Protein AF-A0A958G8I9-F1 (afdb_monomer)

Secondary structure (DSSP, 8-state):
-EEE----TTS-SSS--HHHHHHHHHHHHS---EEEE--S-TTSEEEEE--EETTEEEEE-TTTT-SS-SSEEEEE-TT-EEEEEEEESSPTT-B--EEEEEEEETTTTEEEEEE-PPP-SSB-SEEEEEEE--TTT-EEEEEEEEEEES---EEEEEEEEETT-EE--TT-B------GGGS-TTSEEE----TTSTTS--

pLDDT: mean 95.07, std 6.33, range [53.22, 98.88]

Structure (mmCIF, N/CA/C/O backbone):
data_AF-A0A958G8I9-F1
#
_ent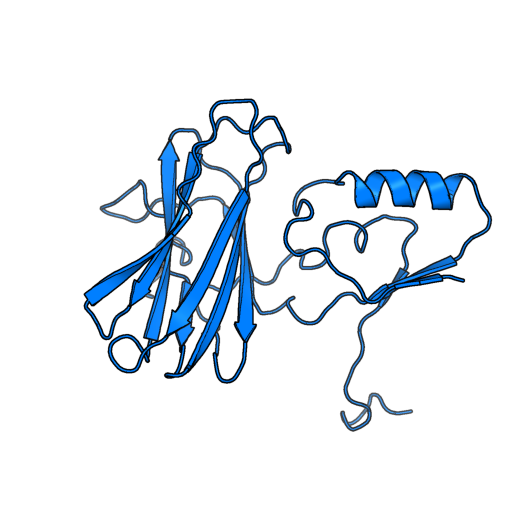ry.id   AF-A0A958G8I9-F1
#
loop_
_atom_site.group_PDB
_atom_site.id
_atom_site.type_symbol
_atom_site.label_atom_id
_atom_site.label_alt_id
_atom_site.label_comp_id
_atom_site.label_asym_id
_atom_site.label_entity_id
_atom_site.label_seq_id
_atom_site.pdbx_PDB_ins_code
_atom_site.Cartn_x
_atom_site.Cartn_y
_atom_site.Cartn_z
_atom_site.occupancy
_atom_site.B_iso_or_equiv
_atom_site.auth_seq_id
_atom_site.auth_comp_id
_atom_site.auth_asym_id
_atom_site.auth_atom_id
_atom_site.pdbx_PDB_model_num
ATOM 1 N N . VAL A 1 1 ? -13.979 -12.532 27.523 1.00 91.38 1 VAL A N 1
ATOM 2 C CA . VAL A 1 1 ? -12.708 -12.228 26.836 1.00 91.38 1 VAL A CA 1
ATOM 3 C C . VAL A 1 1 ? -12.788 -12.861 25.466 1.00 91.38 1 VAL A C 1
ATOM 5 O O . VAL A 1 1 ? -13.154 -14.030 25.398 1.00 91.38 1 VAL A O 1
ATOM 8 N N . ILE A 1 2 ? -12.537 -12.086 24.420 1.00 94.00 2 ILE A N 1
ATOM 9 C CA . ILE A 1 2 ? -12.436 -12.543 23.035 1.00 94.00 2 ILE A CA 1
ATOM 10 C C . ILE A 1 2 ? -10.999 -12.267 22.604 1.00 94.00 2 ILE A C 1
ATOM 12 O O . ILE A 1 2 ? -10.491 -11.177 22.861 1.00 94.00 2 ILE A O 1
ATOM 16 N N . CYS A 1 3 ? -10.361 -13.265 22.003 1.00 93.25 3 CYS A N 1
ATOM 17 C CA . CYS A 1 3 ? -9.039 -13.133 21.410 1.00 93.25 3 CYS A CA 1
ATOM 18 C C . CYS A 1 3 ? -9.191 -13.346 19.911 1.00 93.25 3 CYS A C 1
ATOM 20 O O . CYS A 1 3 ? -9.714 -14.386 19.508 1.00 93.25 3 CYS A O 1
ATOM 22 N N . ASP A 1 4 ? -8.754 -12.369 19.130 1.00 90.81 4 ASP A N 1
ATOM 23 C CA . ASP A 1 4 ? -8.841 -12.391 17.678 1.00 90.81 4 ASP A CA 1
ATOM 24 C C . ASP A 1 4 ? -7.451 -12.253 17.046 1.00 90.81 4 ASP A C 1
ATOM 26 O O . ASP A 1 4 ? -6.620 -11.428 17.443 1.00 90.81 4 ASP A O 1
ATOM 30 N N . ASP A 1 5 ? -7.197 -13.100 16.061 1.00 86.50 5 ASP A N 1
ATOM 31 C CA . ASP A 1 5 ? -5.973 -13.176 15.276 1.00 86.50 5 ASP A CA 1
ATOM 32 C C . ASP A 1 5 ? -6.219 -12.926 13.780 1.00 86.50 5 ASP A C 1
ATOM 34 O O . ASP A 1 5 ? -5.264 -12.876 13.007 1.00 86.50 5 ASP A O 1
ATOM 38 N N . ILE A 1 6 ? -7.467 -12.689 13.368 1.00 87.56 6 ILE A N 1
ATOM 39 C CA . ILE A 1 6 ? -7.831 -12.434 11.974 1.00 87.56 6 ILE A CA 1
ATOM 40 C C . ILE A 1 6 ? -7.635 -10.954 11.658 1.00 87.56 6 ILE A C 1
ATOM 42 O O . ILE A 1 6 ? -8.088 -10.090 12.390 1.00 87.56 6 ILE A O 1
ATOM 46 N N . SER A 1 7 ? -6.980 -10.637 10.547 1.00 88.25 7 SER A N 1
ATOM 47 C CA . SER A 1 7 ? -6.907 -9.266 10.035 1.00 88.25 7 SER A CA 1
ATOM 48 C C . SER A 1 7 ? -7.382 -9.235 8.592 1.00 88.25 7 SER A C 1
ATOM 50 O O . SER A 1 7 ? -7.006 -10.102 7.798 1.00 88.25 7 SER A O 1
ATOM 52 N N . TRP A 1 8 ? -8.163 -8.218 8.237 1.00 92.56 8 TRP A N 1
ATOM 53 C CA . TRP A 1 8 ? -8.526 -7.951 6.852 1.00 92.56 8 TRP A CA 1
ATOM 54 C C . TRP A 1 8 ? -7.653 -6.817 6.324 1.00 92.56 8 TRP A C 1
ATOM 56 O O . TRP A 1 8 ? -7.775 -5.670 6.734 1.00 92.56 8 TRP A O 1
ATOM 66 N N . ILE A 1 9 ? -6.767 -7.142 5.383 1.00 93.44 9 ILE A N 1
ATOM 67 C CA . ILE A 1 9 ? -5.789 -6.192 4.819 1.00 93.44 9 ILE A CA 1
ATOM 68 C C . ILE A 1 9 ? -6.426 -5.053 4.004 1.00 93.44 9 ILE A C 1
ATOM 70 O O . ILE A 1 9 ? -5.721 -4.160 3.554 1.00 93.44 9 ILE A O 1
ATOM 74 N N . THR A 1 10 ? -7.741 -5.109 3.786 1.00 95.69 10 THR A N 1
ATOM 75 C CA . THR A 1 10 ? -8.536 -4.099 3.076 1.00 95.69 10 THR A CA 1
ATOM 76 C C . THR A 1 10 ? -9.518 -3.377 3.999 1.00 95.69 10 THR A C 1
ATOM 78 O O . THR A 1 10 ? -10.438 -2.728 3.510 1.00 95.69 10 THR A O 1
ATOM 81 N N . GLU A 1 11 ? -9.399 -3.530 5.322 1.00 96.50 11 GLU A N 1
ATOM 82 C CA . GLU A 1 11 ? -10.064 -2.592 6.228 1.00 96.50 11 GLU A CA 1
ATOM 83 C C . GLU A 1 11 ? -9.501 -1.181 6.022 1.00 96.50 11 GLU A C 1
ATOM 85 O O . GLU A 1 11 ? -8.329 -1.055 5.656 1.00 96.50 11 GLU A O 1
ATOM 90 N N . PRO A 1 12 ? -10.309 -0.130 6.239 1.00 97.31 12 PRO A N 1
ATOM 91 C CA . PRO A 1 12 ? -9.841 1.234 6.061 1.00 97.31 12 PRO A CA 1
ATOM 92 C C . PRO A 1 12 ? -8.640 1.551 6.955 1.00 97.31 12 PRO A C 1
ATOM 94 O O . PRO A 1 12 ? -8.616 1.190 8.135 1.00 97.31 12 PRO A O 1
ATOM 97 N N . PHE A 1 13 ? -7.640 2.211 6.371 1.00 96.50 13 PHE A N 1
ATOM 98 C CA . PHE A 1 13 ? -6.431 2.640 7.078 1.00 96.50 13 PHE A CA 1
ATOM 99 C C . PHE A 1 13 ? -6.642 3.983 7.785 1.00 96.50 13 PHE A C 1
ATOM 101 O O . PHE A 1 13 ? -6.165 4.186 8.894 1.00 96.50 13 PHE A O 1
ATOM 108 N N . PHE A 1 14 ? -7.421 4.875 7.167 1.00 96.38 14 PHE A N 1
ATOM 109 C CA . PHE A 1 14 ? -7.589 6.266 7.603 1.00 96.38 14 PHE A CA 1
ATOM 110 C C . PHE A 1 14 ? -8.870 6.536 8.408 1.00 96.38 14 PHE A C 1
ATOM 112 O O . PHE A 1 14 ? -9.099 7.669 8.835 1.00 96.38 14 PHE A O 1
ATOM 119 N N . GLU A 1 15 ? -9.728 5.532 8.602 1.00 96.06 15 GLU A N 1
ATOM 120 C CA . GLU A 1 15 ? -10.987 5.669 9.340 1.00 96.06 15 GLU A CA 1
ATOM 121 C C . GLU A 1 15 ? -11.490 4.328 9.898 1.00 96.06 15 GLU A C 1
ATOM 123 O O . GLU A 1 15 ? -10.967 3.261 9.581 1.00 96.06 15 GLU A O 1
ATOM 128 N N . ASP A 1 16 ? -12.548 4.366 10.710 1.00 96.31 16 ASP A N 1
ATOM 129 C CA . ASP A 1 16 ? -13.216 3.152 11.173 1.00 96.31 16 ASP A CA 1
ATOM 130 C C . ASP A 1 16 ? -14.119 2.566 10.080 1.00 96.31 16 ASP A C 1
ATOM 132 O O . ASP A 1 16 ? -15.155 3.126 9.715 1.00 96.31 16 ASP A O 1
ATOM 136 N N . GLY A 1 17 ? -13.764 1.372 9.604 1.00 95.31 17 GLY A N 1
ATOM 137 C CA . GLY A 1 17 ? -14.605 0.596 8.694 1.00 95.31 17 GLY A CA 1
ATOM 138 C C . GLY A 1 17 ? -15.801 -0.082 9.368 1.00 95.31 17 GLY A C 1
ATOM 139 O O . GLY A 1 17 ? -15.982 -0.061 10.584 1.00 95.31 17 GLY A O 1
ATOM 140 N N . ALA A 1 18 ? -16.610 -0.783 8.569 1.00 94.44 18 ALA A N 1
ATOM 141 C CA . ALA A 1 18 ? -17.810 -1.471 9.057 1.00 94.44 18 ALA A CA 1
ATOM 142 C C . ALA A 1 18 ? -17.529 -2.494 10.178 1.00 94.44 18 ALA A C 1
ATOM 144 O O . ALA A 1 18 ? -18.354 -2.657 11.079 1.00 94.44 18 ALA A O 1
ATOM 145 N N . VAL A 1 19 ? -16.376 -3.174 10.136 1.00 94.62 19 VAL A N 1
ATOM 146 C CA . VAL A 1 19 ? -15.961 -4.129 11.178 1.00 94.62 19 VAL A CA 1
ATOM 147 C C . VAL A 1 19 ? -15.608 -3.393 12.470 1.00 94.62 19 VAL A C 1
ATOM 149 O O . VAL A 1 19 ? -16.136 -3.753 13.521 1.00 94.62 19 VAL A O 1
ATOM 152 N N . ALA A 1 20 ? -14.793 -2.336 12.386 1.00 95.94 20 ALA A N 1
ATOM 153 C CA . ALA A 1 20 ? -14.436 -1.486 13.520 1.00 95.94 20 ALA A CA 1
ATOM 154 C C . ALA A 1 20 ? -15.687 -0.881 14.180 1.00 95.94 20 ALA A C 1
ATOM 156 O O . ALA A 1 20 ? -15.932 -1.107 15.363 1.00 95.94 20 ALA A O 1
ATOM 157 N N . ALA A 1 21 ? -16.570 -0.258 13.393 1.00 95.31 21 ALA A N 1
ATOM 158 C CA . ALA A 1 21 ? -17.822 0.317 13.885 1.00 95.31 21 ALA A CA 1
ATOM 159 C C . ALA A 1 21 ? -18.745 -0.728 14.542 1.00 95.31 21 ALA A C 1
ATOM 161 O O . ALA A 1 21 ? -19.391 -0.462 15.564 1.00 95.31 21 ALA A O 1
ATOM 162 N N . HIS A 1 22 ? -18.817 -1.941 13.979 1.00 95.25 22 HIS A N 1
ATOM 163 C CA . HIS A 1 22 ? -19.571 -3.030 14.594 1.00 95.25 22 HIS A CA 1
ATOM 164 C C . HIS A 1 22 ? -18.947 -3.469 15.923 1.00 95.25 22 HIS A C 1
ATOM 166 O O . HIS A 1 22 ? -19.674 -3.658 16.902 1.00 95.25 22 HIS A O 1
ATOM 172 N N . LEU A 1 23 ? -17.618 -3.592 15.977 1.00 96.06 23 LEU A N 1
ATOM 173 C CA . LEU A 1 23 ? -16.891 -3.944 17.190 1.00 96.06 23 LEU A CA 1
ATOM 174 C C . LEU A 1 23 ? -17.126 -2.904 18.290 1.00 96.06 23 LEU A C 1
ATOM 176 O O . LEU A 1 23 ? -17.541 -3.292 19.381 1.00 96.06 23 LEU A O 1
ATOM 180 N N . THR A 1 24 ? -16.994 -1.607 17.998 1.00 96.06 24 THR A N 1
ATOM 181 C CA . THR A 1 24 ? -17.310 -0.515 18.937 1.00 96.06 24 THR A CA 1
ATOM 182 C C . THR A 1 24 ? -18.722 -0.661 19.505 1.00 96.06 24 THR A C 1
ATOM 184 O O . THR A 1 24 ? -18.925 -0.599 20.719 1.00 96.06 24 THR A O 1
ATOM 187 N N . SER A 1 25 ? -19.719 -0.945 18.657 1.00 95.38 25 SER A N 1
ATOM 188 C CA . SER A 1 25 ? -21.096 -1.161 19.119 1.00 95.38 25 SER A CA 1
ATOM 189 C C . SER A 1 25 ? -21.230 -2.378 20.042 1.00 95.38 25 SER A C 1
ATOM 191 O O . SER A 1 25 ? -21.958 -2.310 21.037 1.00 95.38 25 SER A O 1
ATOM 193 N N . VAL A 1 26 ? -20.558 -3.489 19.732 1.00 95.62 26 VAL A N 1
ATOM 194 C CA . VAL A 1 26 ? -20.597 -4.713 20.544 1.00 95.62 26 VAL A CA 1
ATOM 195 C C . VAL A 1 26 ? -19.898 -4.502 21.885 1.00 95.62 26 VAL A C 1
ATOM 197 O O . VAL A 1 26 ? -20.442 -4.912 22.912 1.00 95.62 26 VAL A O 1
ATOM 200 N N . LEU A 1 27 ? -18.736 -3.851 21.906 1.00 95.00 27 LEU A N 1
ATOM 201 C CA . LEU A 1 27 ? -17.993 -3.578 23.137 1.00 95.00 27 LEU A CA 1
ATOM 202 C C . LEU A 1 27 ? -18.724 -2.564 24.019 1.00 95.00 27 LEU A C 1
ATOM 204 O O . LEU A 1 27 ? -18.883 -2.811 25.208 1.00 95.00 27 LEU A O 1
ATOM 208 N N . GLY A 1 28 ? -19.281 -1.494 23.449 1.00 94.44 28 GLY A N 1
ATOM 209 C CA . GLY A 1 28 ? -20.041 -0.499 24.214 1.00 94.44 28 GLY A CA 1
ATOM 210 C C . GLY A 1 28 ? -21.348 -1.035 24.815 1.00 94.44 28 GLY A C 1
ATOM 211 O O . GLY A 1 28 ? -21.807 -0.552 25.851 1.00 94.44 28 GLY A O 1
ATOM 212 N N . ALA A 1 29 ? -21.956 -2.052 24.196 1.00 95.75 29 ALA A N 1
ATOM 213 C CA . ALA A 1 29 ? -23.203 -2.652 24.671 1.00 95.75 29 ALA A CA 1
ATOM 214 C C . ALA A 1 29 ? -23.007 -3.797 25.682 1.00 95.75 29 ALA A C 1
ATOM 216 O O . ALA A 1 29 ? -23.988 -4.271 26.261 1.00 95.75 29 ALA A O 1
ATOM 217 N N . ASN A 1 30 ? -21.776 -4.276 25.889 1.00 95.31 30 ASN A N 1
ATOM 218 C CA . ASN A 1 30 ? -21.512 -5.488 26.662 1.00 95.31 30 ASN A CA 1
ATOM 219 C C . ASN A 1 30 ? -20.293 -5.336 27.581 1.00 95.31 30 ASN A C 1
ATOM 221 O O . ASN A 1 30 ? -19.367 -4.590 27.312 1.00 95.31 30 ASN A O 1
ATOM 225 N N . ASN A 1 31 ? -20.235 -6.118 28.659 1.00 95.25 31 ASN A N 1
ATOM 226 C CA . ASN A 1 31 ? -19.044 -6.170 29.512 1.00 95.25 31 ASN A CA 1
ATOM 227 C C . ASN A 1 31 ? -18.023 -7.179 28.953 1.00 95.25 31 ASN A C 1
ATOM 229 O O . ASN A 1 31 ? -17.883 -8.291 29.474 1.00 95.25 31 ASN A O 1
ATOM 233 N N . LEU A 1 32 ? -17.377 -6.825 27.841 1.00 95.69 32 LEU A N 1
ATOM 234 C CA . LEU A 1 32 ? -16.418 -7.671 27.129 1.00 95.69 32 LEU A CA 1
ATOM 235 C C . LEU A 1 32 ? -15.008 -7.077 27.182 1.00 95.69 32 LEU A C 1
ATOM 237 O O . LEU A 1 32 ? -14.824 -5.870 27.189 1.00 95.69 32 LEU A O 1
ATOM 241 N N . VAL A 1 33 ? -14.012 -7.963 27.181 1.00 95.50 33 VAL A N 1
ATOM 242 C CA . VAL A 1 33 ? -12.611 -7.617 26.906 1.00 95.50 33 VAL A CA 1
ATOM 243 C C . VAL A 1 33 ? -12.279 -8.212 25.550 1.00 95.50 33 VAL A C 1
ATOM 245 O O . VAL A 1 33 ? -12.456 -9.426 25.380 1.00 95.50 33 VAL A O 1
ATOM 248 N N . TYR A 1 34 ? -11.825 -7.378 24.621 1.00 96.25 34 TYR A N 1
ATOM 249 C CA . TYR A 1 34 ? -11.394 -7.779 23.288 1.00 96.25 34 TYR A CA 1
ATOM 250 C C . TYR A 1 34 ? -9.896 -7.564 23.149 1.00 96.25 34 TYR A C 1
ATOM 252 O O . TYR A 1 34 ? -9.396 -6.472 23.411 1.00 96.25 34 T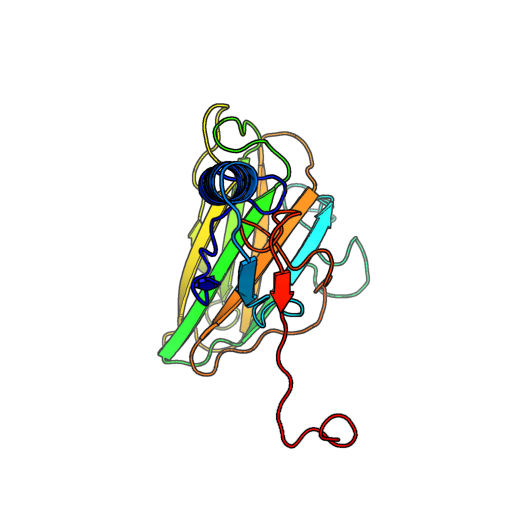YR A O 1
ATOM 260 N N . VAL A 1 35 ? -9.187 -8.618 22.769 1.00 96.06 35 VAL A N 1
ATOM 261 C CA . VAL A 1 35 ? -7.743 -8.596 22.557 1.00 96.06 35 VAL A CA 1
ATOM 262 C C . VAL A 1 35 ? -7.481 -8.963 21.109 1.00 96.06 35 VAL A C 1
ATOM 264 O O . VAL A 1 35 ? -7.963 -9.995 20.639 1.00 96.06 35 VAL A O 1
ATOM 267 N N . LYS A 1 36 ? -6.710 -8.128 20.417 1.00 94.44 36 LYS A N 1
ATOM 268 C CA . LYS A 1 36 ? -6.437 -8.262 18.991 1.00 94.44 36 LYS A CA 1
ATOM 269 C C . LYS A 1 36 ? -4.941 -8.272 18.731 1.00 94.44 36 LYS A C 1
ATOM 271 O O . LYS A 1 36 ? -4.218 -7.431 19.253 1.00 94.44 36 LYS A O 1
ATOM 276 N N . SER A 1 37 ? -4.464 -9.194 17.898 1.00 92.31 37 SER A N 1
ATOM 277 C CA . SER A 1 37 ? -3.078 -9.118 17.420 1.00 92.31 37 SER A CA 1
ATOM 278 C C . SER A 1 37 ? -2.860 -7.849 16.585 1.00 92.31 37 SER A C 1
ATOM 280 O O . SER A 1 37 ? -3.603 -7.621 15.627 1.00 92.31 37 SER A O 1
ATOM 282 N N . ALA A 1 38 ? -1.818 -7.080 16.921 1.00 90.62 38 ALA A N 1
ATOM 283 C CA . ALA A 1 38 ? -1.366 -5.893 16.187 1.00 90.62 38 ALA A CA 1
ATOM 284 C C . ALA A 1 38 ? -0.710 -6.232 14.831 1.00 90.62 38 ALA A C 1
ATOM 286 O O . ALA A 1 38 ? -0.504 -5.354 13.998 1.00 90.62 38 ALA A O 1
ATOM 287 N N . GLY A 1 39 ? -0.397 -7.510 14.590 1.00 90.12 39 GLY A N 1
ATOM 288 C CA . GLY A 1 39 ? 0.269 -7.970 13.374 1.00 90.12 39 GLY A CA 1
ATOM 289 C C . GLY A 1 39 ? 1.765 -7.636 13.314 1.00 90.12 39 GLY A C 1
ATOM 290 O O . GLY A 1 39 ? 2.337 -7.042 14.224 1.00 90.12 39 GLY A O 1
ATOM 291 N N . ASN A 1 40 ? 2.402 -8.047 12.213 1.00 89.00 40 ASN A N 1
ATOM 292 C CA . ASN A 1 40 ? 3.863 -7.994 12.040 1.00 89.00 40 ASN A CA 1
ATOM 293 C C . ASN A 1 40 ? 4.310 -7.061 10.901 1.00 89.00 40 ASN A C 1
ATOM 295 O O . ASN A 1 40 ? 5.480 -7.055 10.529 1.00 89.00 40 ASN A O 1
ATOM 299 N N . ASN A 1 41 ? 3.385 -6.299 10.313 1.00 90.88 41 ASN A N 1
ATOM 300 C CA . ASN A 1 41 ? 3.640 -5.547 9.081 1.00 90.88 41 ASN A CA 1
ATOM 301 C C . ASN A 1 41 ? 4.005 -4.081 9.319 1.00 90.88 41 ASN A C 1
ATOM 303 O O . ASN A 1 41 ? 4.160 -3.345 8.355 1.00 90.88 41 ASN A O 1
ATOM 307 N N . GLY A 1 42 ? 4.188 -3.651 10.570 1.00 89.94 42 GLY A 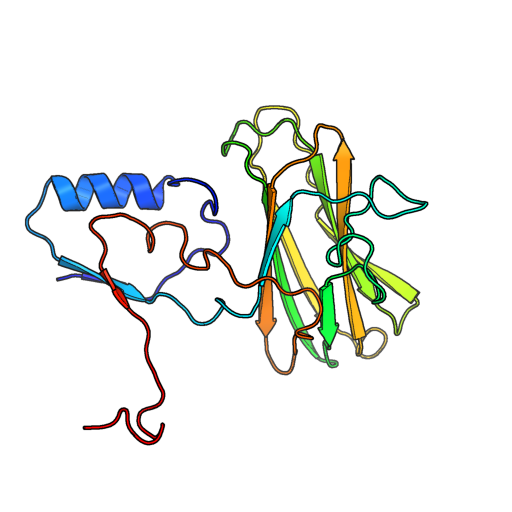N 1
ATOM 308 C CA . GLY A 1 42 ? 4.446 -2.240 10.868 1.00 89.94 42 GLY A CA 1
ATOM 309 C C . GLY A 1 42 ? 5.804 -1.698 10.431 1.00 89.94 42 GLY A C 1
ATOM 310 O O . GLY A 1 42 ? 6.068 -0.521 10.628 1.00 89.94 42 GLY A O 1
ATOM 311 N N . GLN A 1 43 ? 6.667 -2.542 9.864 1.00 92.38 43 GLN A N 1
ATOM 312 C CA . GLN A 1 43 ? 7.902 -2.133 9.185 1.00 92.38 43 GLN A CA 1
ATOM 313 C C . GLN A 1 43 ? 7.840 -2.368 7.670 1.00 92.38 43 GLN A C 1
ATOM 315 O O . GLN A 1 43 ? 8.824 -2.136 6.980 1.00 92.38 43 GLN A O 1
ATOM 320 N N . ASN A 1 44 ? 6.706 -2.845 7.154 1.00 94.62 44 ASN A N 1
ATOM 321 C CA . ASN A 1 44 ? 6.523 -3.288 5.774 1.00 94.62 44 ASN A CA 1
ATOM 322 C C . ASN A 1 44 ? 5.614 -2.325 5.001 1.00 94.62 44 ASN A C 1
ATOM 324 O O . ASN A 1 44 ? 4.818 -2.753 4.160 1.00 94.62 44 ASN A O 1
ATOM 328 N N . HIS A 1 45 ? 5.687 -1.032 5.315 1.00 95.44 45 HIS A N 1
ATOM 329 C CA . HIS A 1 45 ? 4.771 -0.056 4.749 1.00 95.44 45 HIS A CA 1
ATOM 330 C C . HIS A 1 45 ? 5.352 1.355 4.648 1.00 95.44 45 HIS A C 1
ATOM 332 O O . HIS A 1 45 ? 6.434 1.684 5.149 1.00 95.44 45 HIS A O 1
ATOM 338 N N . TYR A 1 46 ? 4.610 2.183 3.930 1.00 97.31 46 TYR A N 1
ATOM 339 C CA . TYR A 1 46 ? 4.855 3.602 3.756 1.00 97.31 46 TYR A CA 1
ATOM 340 C C . TYR A 1 46 ? 3.569 4.362 4.033 1.00 97.31 46 TYR A C 1
ATOM 342 O O . TYR A 1 46 ? 2.542 3.994 3.474 1.00 97.31 46 TYR A O 1
ATOM 350 N N . GLN A 1 47 ? 3.667 5.465 4.771 1.00 97.25 47 GLN A N 1
ATOM 351 C CA . GLN A 1 47 ? 2.632 6.491 4.836 1.00 97.25 47 GLN A CA 1
ATOM 352 C C . GLN A 1 47 ? 3.241 7.874 4.563 1.00 97.25 47 GLN A C 1
ATOM 354 O O . GLN A 1 47 ? 4.319 8.208 5.071 1.00 97.25 47 GLN A O 1
ATOM 359 N N . GLY A 1 48 ? 2.564 8.685 3.752 1.00 97.19 48 GLY A N 1
ATOM 360 C CA . GLY A 1 48 ? 2.995 10.046 3.440 1.00 97.19 48 GLY A CA 1
ATOM 361 C C . GLY A 1 48 ? 2.139 10.731 2.381 1.00 97.19 48 GLY A C 1
ATOM 362 O O . GLY A 1 48 ? 1.385 10.087 1.656 1.00 97.19 48 GLY A O 1
ATOM 363 N N . ASP A 1 49 ? 2.259 12.052 2.285 1.00 98.00 49 ASP A N 1
ATOM 364 C CA . ASP A 1 49 ? 1.532 12.840 1.289 1.00 98.00 49 ASP A CA 1
ATOM 365 C C . ASP A 1 49 ? 2.030 12.545 -0.125 1.00 98.00 49 ASP A C 1
ATOM 367 O O . ASP A 1 49 ? 3.233 12.401 -0.354 1.00 98.00 49 ASP A O 1
ATOM 371 N N . PHE A 1 50 ? 1.113 12.516 -1.096 1.00 98.69 50 PHE A N 1
ATOM 372 C CA . PHE A 1 50 ? 1.477 12.413 -2.504 1.00 98.69 50 PHE A CA 1
ATOM 373 C C . PHE A 1 50 ? 2.463 13.526 -2.879 1.00 98.69 50 PHE A C 1
ATOM 375 O O . PHE A 1 50 ? 2.155 14.722 -2.814 1.00 98.69 50 PHE A O 1
ATOM 382 N N . PHE A 1 51 ? 3.637 13.114 -3.344 1.00 98.56 51 PHE A N 1
ATOM 383 C CA . PHE A 1 51 ? 4.729 13.976 -3.746 1.00 98.56 51 PHE A CA 1
ATOM 384 C C . PHE A 1 51 ? 5.028 13.727 -5.229 1.00 98.56 51 PHE A C 1
ATOM 386 O O . PHE A 1 51 ? 5.478 12.641 -5.591 1.00 98.56 51 PHE A O 1
ATOM 393 N N . PRO A 1 52 ? 4.787 14.701 -6.123 1.00 98.25 52 PRO A N 1
ATOM 394 C CA . PRO A 1 52 ? 4.945 14.486 -7.555 1.00 98.25 52 PRO A CA 1
ATOM 395 C C . PRO A 1 52 ? 6.417 14.294 -7.937 1.00 98.25 52 PRO A C 1
ATOM 397 O O . PRO A 1 52 ? 7.262 15.149 -7.662 1.00 98.25 52 PRO A O 1
ATOM 400 N N . LEU A 1 53 ? 6.708 13.214 -8.661 1.00 98.00 53 LEU A N 1
ATOM 401 C CA . LEU A 1 53 ? 8.032 12.941 -9.204 1.00 98.00 53 LEU A CA 1
ATOM 402 C C . LEU A 1 53 ? 8.448 14.014 -10.220 1.00 98.00 53 LEU A C 1
ATOM 404 O O . LEU A 1 53 ? 7.708 14.380 -11.142 1.00 98.00 53 LEU A O 1
ATOM 408 N N . LEU A 1 54 ? 9.688 14.492 -10.099 1.00 95.56 54 LEU A N 1
ATOM 409 C CA . LEU A 1 54 ? 10.237 15.477 -11.025 1.00 95.56 54 LEU A CA 1
ATOM 410 C C . LEU A 1 54 ? 10.294 14.916 -12.455 1.00 95.56 54 LEU A C 1
ATOM 412 O O . LEU A 1 54 ? 10.917 13.892 -12.722 1.00 95.56 54 LEU A O 1
ATOM 416 N N . GLY A 1 55 ? 9.666 15.625 -13.395 1.00 95.19 55 GLY A N 1
ATOM 417 C CA . GLY A 1 55 ? 9.594 15.227 -14.805 1.00 95.19 55 GLY A CA 1
ATOM 418 C C . GLY A 1 55 ? 8.431 14.290 -15.144 1.00 95.19 55 GLY A C 1
ATOM 419 O O . GLY A 1 55 ? 8.096 14.178 -16.321 1.00 95.19 55 GLY A O 1
ATOM 420 N N . ASN A 1 56 ? 7.772 13.692 -14.145 1.00 96.75 56 ASN A N 1
ATOM 421 C CA . ASN A 1 56 ? 6.527 12.950 -14.327 1.00 96.75 56 ASN A CA 1
ATOM 422 C C . ASN A 1 56 ? 5.583 13.152 -13.122 1.00 96.75 56 ASN A C 1
ATOM 424 O O . ASN A 1 56 ? 5.517 12.299 -12.239 1.00 96.75 56 ASN A O 1
ATOM 428 N N . PRO A 1 57 ? 4.849 14.279 -13.069 1.00 97.19 57 PRO A N 1
ATOM 429 C CA . PRO A 1 57 ? 4.131 14.710 -11.869 1.00 97.19 57 PRO A CA 1
ATOM 430 C C . PRO A 1 57 ? 2.892 13.871 -11.528 1.00 97.19 57 PRO A C 1
ATOM 432 O O . PRO A 1 57 ? 2.247 14.144 -10.518 1.00 97.19 57 PRO A O 1
ATOM 435 N N . THR A 1 58 ? 2.525 12.892 -12.360 1.00 98.19 58 THR A N 1
ATOM 436 C CA . THR A 1 58 ? 1.473 11.926 -12.022 1.00 98.19 58 THR A CA 1
ATOM 437 C C . THR A 1 58 ? 2.009 10.784 -11.167 1.00 98.19 58 THR A C 1
ATOM 439 O O . THR A 1 58 ? 1.224 10.115 -10.520 1.00 98.19 58 THR A O 1
ATOM 442 N N . ILE A 1 59 ? 3.322 10.557 -11.117 1.00 98.62 59 ILE A N 1
ATOM 443 C CA . ILE A 1 59 ? 3.918 9.469 -10.338 1.00 98.62 59 ILE A CA 1
ATOM 444 C C . ILE A 1 59 ? 4.312 9.971 -8.953 1.00 98.62 59 ILE A C 1
ATOM 446 O O . ILE A 1 59 ? 4.885 11.055 -8.831 1.00 98.62 59 ILE A O 1
ATOM 450 N N . HIS A 1 60 ? 4.027 9.171 -7.928 1.00 98.75 60 HIS A N 1
ATOM 451 C CA . HIS A 1 60 ? 4.467 9.436 -6.56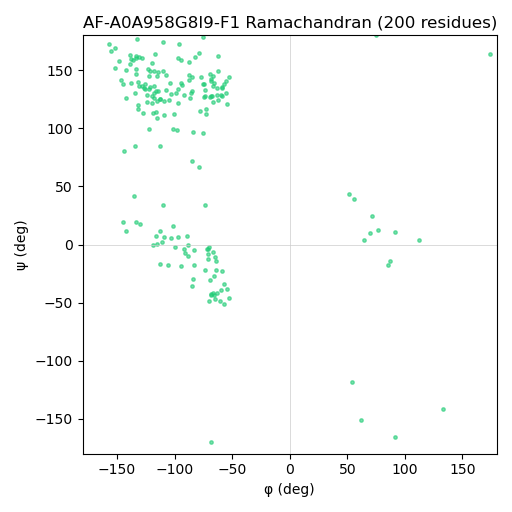2 1.00 98.75 60 HIS A CA 1
ATOM 452 C C . HIS A 1 60 ? 5.967 9.167 -6.400 1.00 98.75 60 HIS A C 1
ATOM 454 O O . HIS A 1 60 ? 6.474 8.123 -6.821 1.00 98.75 60 HIS A O 1
ATOM 460 N N . ASP A 1 61 ? 6.666 10.104 -5.768 1.00 98.50 61 ASP A N 1
ATOM 461 C CA . ASP A 1 61 ? 8.048 9.965 -5.326 1.00 98.50 61 ASP A CA 1
ATOM 462 C C . ASP A 1 61 ? 8.087 9.682 -3.823 1.00 98.50 61 ASP A C 1
ATOM 464 O O . ASP A 1 61 ? 8.023 10.583 -2.984 1.00 98.50 61 ASP A O 1
ATOM 468 N N . PHE A 1 62 ? 8.256 8.406 -3.485 1.00 98.00 62 PHE A N 1
ATOM 469 C CA . PHE A 1 62 ? 8.353 7.922 -2.110 1.00 98.00 62 PHE A CA 1
ATOM 470 C C . PHE A 1 62 ? 9.592 8.453 -1.365 1.00 98.00 62 PHE A C 1
ATOM 472 O O . PHE A 1 62 ? 9.666 8.347 -0.140 1.00 98.00 62 PHE A O 1
ATOM 479 N N . ASN A 1 63 ? 10.564 9.023 -2.082 1.00 96.19 63 ASN A N 1
ATOM 480 C CA . ASN A 1 63 ? 11.770 9.627 -1.524 1.00 96.19 63 ASN A CA 1
ATOM 481 C C . ASN A 1 63 ? 11.708 11.171 -1.500 1.00 96.19 63 ASN A C 1
ATOM 483 O O . ASN A 1 63 ? 12.700 11.812 -1.153 1.00 96.19 63 ASN A O 1
ATOM 487 N N . GLU A 1 64 ? 10.569 11.774 -1.866 1.00 95.31 64 GLU A N 1
ATOM 488 C CA . GLU A 1 64 ? 10.271 13.210 -1.720 1.00 95.31 64 GLU A CA 1
ATOM 489 C C . GLU A 1 64 ? 11.352 14.139 -2.308 1.00 95.31 64 GLU A C 1
ATOM 491 O O . GLU A 1 64 ? 11.773 15.127 -1.699 1.00 95.31 64 GLU A O 1
ATOM 496 N N . GLY A 1 65 ? 11.849 13.811 -3.506 1.00 93.88 65 GLY A N 1
ATOM 497 C CA . GLY A 1 65 ? 12.902 14.569 -4.182 1.00 93.88 65 GLY A CA 1
ATOM 498 C C . GLY A 1 65 ? 14.312 14.343 -3.627 1.00 93.88 65 GLY A C 1
ATOM 499 O O . GLY A 1 65 ? 15.232 15.097 -3.958 1.00 93.88 65 GLY A O 1
ATOM 500 N N . GLY A 1 66 ? 14.508 13.330 -2.781 1.00 93.19 66 GLY A N 1
ATOM 501 C CA . GLY A 1 66 ? 15.823 12.924 -2.301 1.00 93.19 66 GLY A CA 1
ATOM 502 C C . GLY A 1 66 ? 16.706 12.300 -3.395 1.00 93.19 66 GLY A C 1
ATOM 503 O O . GLY A 1 66 ? 16.405 12.306 -4.584 1.00 93.19 66 GLY A O 1
ATOM 504 N N . THR A 1 67 ? 17.835 11.715 -2.988 1.00 88.19 67 THR A N 1
ATOM 505 C CA . THR A 1 67 ? 18.874 11.235 -3.925 1.00 88.19 67 THR A CA 1
ATOM 506 C C . THR A 1 67 ? 18.735 9.778 -4.375 1.00 88.19 67 THR A C 1
ATOM 508 O O . THR A 1 67 ? 19.512 9.327 -5.216 1.00 88.19 67 THR A O 1
ATOM 511 N N . HIS A 1 68 ? 17.806 9.021 -3.794 1.00 87.44 68 HIS A N 1
ATOM 512 C CA . HIS A 1 68 ? 17.556 7.618 -4.111 1.00 87.44 68 HIS A CA 1
ATOM 513 C C . HIS A 1 68 ? 16.440 7.476 -5.152 1.00 87.44 68 HIS A C 1
ATOM 515 O O . HIS A 1 68 ? 15.620 8.384 -5.302 1.00 87.44 68 HIS A O 1
ATOM 521 N N . PRO A 1 69 ? 16.385 6.334 -5.858 1.00 93.94 69 PRO A N 1
ATOM 522 C CA . PRO A 1 69 ? 15.277 6.016 -6.747 1.00 93.94 69 PRO A CA 1
ATOM 523 C C . PRO A 1 69 ? 13.898 6.127 -6.048 1.00 93.94 69 PRO A C 1
ATOM 525 O O . PRO A 1 69 ? 13.784 5.743 -4.883 1.00 93.94 69 PRO A O 1
ATOM 528 N N . PRO A 1 70 ? 12.838 6.576 -6.748 1.00 96.94 70 PRO A N 1
ATOM 529 C CA . PRO A 1 70 ? 11.652 7.183 -6.123 1.00 96.94 70 PRO A CA 1
ATOM 530 C C . PRO A 1 70 ? 10.523 6.213 -5.734 1.00 96.94 70 PRO A C 1
ATOM 532 O O . PRO A 1 70 ? 9.435 6.656 -5.396 1.00 96.94 70 PRO A O 1
ATOM 535 N N . HIS A 1 71 ? 10.721 4.899 -5.830 1.00 98.12 71 HIS A N 1
ATOM 536 C CA . HIS A 1 71 ? 9.663 3.890 -5.670 1.00 98.12 71 HIS A CA 1
ATOM 537 C C . HIS A 1 71 ? 9.820 3.085 -4.376 1.00 98.12 71 HIS A C 1
ATOM 539 O O . HIS A 1 71 ? 10.826 3.219 -3.677 1.00 98.12 71 HIS A O 1
ATOM 545 N N . LEU A 1 72 ? 8.850 2.224 -4.073 1.00 98.31 72 LEU A N 1
ATOM 546 C CA . LEU A 1 72 ? 9.057 1.138 -3.114 1.00 98.31 72 LEU A CA 1
ATOM 547 C C . LEU A 1 72 ? 9.624 -0.068 -3.857 1.00 98.31 72 LEU A C 1
ATOM 549 O O . LEU A 1 72 ? 9.229 -0.340 -4.992 1.00 98.31 72 LEU A O 1
ATOM 553 N N . TYR A 1 73 ? 10.552 -0.788 -3.237 1.00 98.44 73 TYR A N 1
ATOM 554 C CA . TYR A 1 73 ? 11.263 -1.878 -3.900 1.00 98.44 73 TYR A CA 1
ATOM 555 C C . TYR A 1 73 ? 11.088 -3.184 -3.150 1.00 98.44 73 TYR A C 1
ATOM 557 O O . TYR A 1 73 ? 11.078 -3.232 -1.919 1.00 98.44 73 TYR A O 1
ATOM 565 N N . VAL A 1 74 ? 11.023 -4.266 -3.918 1.00 98.56 74 VAL A N 1
ATOM 566 C CA . VAL A 1 74 ? 10.879 -5.632 -3.411 1.00 98.56 74 VAL A CA 1
ATOM 567 C C . VAL A 1 74 ? 11.706 -6.591 -4.259 1.00 98.56 74 VAL A C 1
ATOM 569 O O . VAL A 1 74 ? 11.894 -6.373 -5.456 1.00 98.56 74 VAL A O 1
ATOM 572 N N . ASN A 1 75 ? 12.186 -7.665 -3.645 1.00 98.62 75 ASN A N 1
ATOM 573 C CA . ASN A 1 75 ? 12.739 -8.815 -4.344 1.00 98.62 75 ASN A CA 1
ATOM 574 C C . ASN A 1 75 ? 11.715 -9.950 -4.282 1.00 98.62 75 ASN A C 1
ATOM 576 O O . ASN A 1 75 ? 11.284 -10.334 -3.195 1.00 98.62 75 ASN A O 1
ATOM 580 N N . ILE A 1 76 ? 11.325 -10.482 -5.441 1.00 98.69 76 ILE A N 1
ATOM 581 C CA . ILE A 1 76 ? 10.382 -11.601 -5.548 1.00 98.69 76 ILE A CA 1
ATOM 582 C C . ILE A 1 76 ? 11.088 -12.732 -6.309 1.00 98.69 76 ILE A C 1
ATOM 584 O O . ILE A 1 76 ? 11.188 -12.689 -7.544 1.00 98.69 76 ILE A O 1
ATOM 588 N N . PRO A 1 77 ? 11.622 -13.742 -5.600 1.00 98.62 77 PRO A N 1
ATOM 589 C CA . PRO A 1 77 ? 12.224 -14.913 -6.229 1.00 98.62 77 PRO A CA 1
ATOM 590 C C . PRO A 1 77 ? 11.222 -15.718 -7.065 1.00 98.62 77 PRO A C 1
ATOM 592 O O . PRO A 1 77 ? 10.010 -15.614 -6.894 1.00 98.62 77 PRO A O 1
ATOM 595 N N . ASN A 1 78 ? 11.725 -16.568 -7.963 1.00 98.44 78 ASN A N 1
ATOM 596 C CA . ASN A 1 78 ? 10.877 -17.424 -8.796 1.00 98.44 78 ASN A CA 1
ATOM 597 C C . ASN A 1 78 ? 9.995 -18.340 -7.933 1.00 98.44 78 ASN A C 1
ATOM 599 O O . ASN A 1 78 ? 10.510 -19.069 -7.087 1.00 98.44 78 ASN A O 1
ATOM 603 N N . GLY A 1 79 ? 8.689 -18.335 -8.195 1.00 98.25 79 GLY A N 1
ATOM 604 C CA . GLY A 1 79 ? 7.689 -19.077 -7.432 1.00 98.25 79 GLY A CA 1
ATOM 605 C C . GLY A 1 79 ? 7.177 -18.347 -6.187 1.00 98.25 79 GLY A C 1
ATOM 606 O O . GLY A 1 79 ? 6.093 -18.693 -5.727 1.00 98.25 79 GLY A O 1
ATOM 607 N N . SER A 1 80 ? 7.894 -17.329 -5.698 1.00 98.62 80 SER A N 1
ATOM 608 C CA . SER A 1 80 ? 7.442 -16.479 -4.594 1.00 98.62 80 SER A CA 1
ATOM 609 C C . SER A 1 80 ? 6.429 -15.437 -5.066 1.00 98.62 80 SER A C 1
ATOM 611 O O . SER A 1 80 ? 6.268 -15.160 -6.260 1.00 98.62 80 SER A O 1
ATOM 613 N N . ASN A 1 81 ? 5.751 -14.842 -4.098 1.00 97.62 81 ASN A N 1
ATOM 614 C CA . ASN A 1 81 ? 4.585 -13.997 -4.282 1.00 97.62 81 ASN A CA 1
ATOM 615 C C . ASN A 1 81 ? 4.632 -12.772 -3.364 1.00 97.62 81 ASN A C 1
ATOM 617 O O . ASN A 1 81 ? 5.412 -12.675 -2.412 1.00 97.62 81 ASN A O 1
ATOM 621 N N . LEU A 1 82 ? 3.810 -11.799 -3.727 1.00 97.69 82 LEU A N 1
ATOM 622 C CA . LEU A 1 82 ? 3.622 -10.544 -3.027 1.00 97.69 82 LEU A CA 1
ATOM 623 C C . LEU A 1 82 ? 2.167 -10.109 -3.188 1.00 97.69 82 LEU A C 1
ATOM 625 O O . LEU A 1 82 ? 1.626 -10.196 -4.293 1.00 97.69 82 LEU A O 1
ATOM 629 N N . SER A 1 83 ? 1.594 -9.545 -2.131 1.00 98.38 83 SER A N 1
ATOM 630 C CA . SER A 1 83 ? 0.429 -8.663 -2.236 1.00 98.38 83 SER A CA 1
ATOM 631 C C . SER A 1 83 ? 0.803 -7.255 -1.786 1.00 98.38 83 SER A C 1
ATOM 633 O O . SER A 1 83 ? 1.604 -7.092 -0.869 1.00 98.38 83 SER A O 1
ATOM 635 N N . ALA A 1 84 ? 0.231 -6.237 -2.416 1.00 98.50 84 ALA A N 1
ATOM 636 C CA . ALA A 1 84 ? 0.361 -4.852 -1.982 1.00 98.50 84 ALA A CA 1
ATOM 637 C C . ALA A 1 84 ? -1.020 -4.200 -1.959 1.00 98.50 84 ALA A C 1
ATOM 639 O O . ALA A 1 84 ? -1.839 -4.456 -2.846 1.00 98.50 84 ALA A O 1
ATOM 640 N N . VAL A 1 85 ? -1.260 -3.391 -0.933 1.00 98.69 85 VAL A N 1
ATOM 641 C CA . VAL A 1 85 ? -2.509 -2.658 -0.732 1.00 98.69 85 VAL A CA 1
ATOM 642 C C . VAL A 1 85 ? -2.170 -1.183 -0.621 1.00 98.69 85 VAL A C 1
ATOM 644 O O . VAL A 1 85 ? -1.370 -0.808 0.233 1.00 98.69 85 VAL A O 1
ATOM 647 N N . LEU A 1 86 ? -2.763 -0.375 -1.491 1.00 98.81 86 LEU A N 1
ATOM 648 C CA . LEU A 1 86 ? -2.711 1.080 -1.453 1.00 98.81 86 LEU A CA 1
ATOM 649 C C . LEU A 1 86 ? -4.075 1.595 -0.997 1.00 98.81 86 LEU A C 1
ATOM 651 O O . LEU A 1 86 ? -5.095 1.182 -1.546 1.00 98.81 86 LEU A O 1
ATOM 655 N N . GLN A 1 87 ? -4.073 2.527 -0.049 1.00 98.75 87 GLN A N 1
ATOM 656 C CA . GLN A 1 87 ? -5.221 3.377 0.246 1.00 98.75 87 GLN A CA 1
ATOM 657 C C . GLN A 1 87 ? -4.806 4.847 0.307 1.00 98.75 87 GLN A C 1
ATOM 659 O O . GLN A 1 87 ? -3.624 5.170 0.464 1.00 98.75 87 GLN A O 1
ATOM 664 N N . TRP A 1 88 ? -5.783 5.740 0.192 1.00 98.69 88 TRP A N 1
ATOM 665 C CA . TRP A 1 88 ? -5.605 7.177 0.398 1.00 98.69 88 TRP A CA 1
ATOM 666 C C . TRP A 1 88 ? -6.709 7.749 1.283 1.00 98.69 88 TRP A C 1
ATOM 668 O O . TRP A 1 88 ? -7.763 7.139 1.433 1.00 98.69 88 TRP A O 1
ATOM 678 N N . ASP A 1 89 ? -6.468 8.923 1.867 1.00 98.12 89 ASP A N 1
ATOM 679 C CA . ASP A 1 89 ? -7.318 9.545 2.896 1.00 98.12 89 ASP A CA 1
ATOM 680 C C . ASP A 1 89 ? -8.647 10.139 2.369 1.00 98.12 89 ASP A C 1
ATOM 682 O O . ASP A 1 89 ? -9.113 11.184 2.831 1.00 98.12 89 ASP A O 1
ATOM 686 N N . ASP A 1 90 ? -9.262 9.530 1.357 1.00 98.56 90 ASP A N 1
ATOM 687 C CA . ASP A 1 90 ? -10.685 9.742 1.073 1.00 98.56 90 ASP A CA 1
ATOM 688 C C . ASP A 1 90 ? -11.545 8.849 1.977 1.00 98.56 90 ASP A C 1
ATOM 690 O O . ASP A 1 90 ? -11.075 7.864 2.540 1.00 98.56 90 ASP A O 1
ATOM 694 N N . ALA A 1 91 ? -12.825 9.193 2.122 1.00 98.00 91 ALA A N 1
ATOM 695 C CA . ALA A 1 91 ? -13.766 8.324 2.820 1.00 98.00 91 ALA A CA 1
ATOM 696 C C . ALA A 1 91 ? -14.135 7.117 1.940 1.00 98.00 91 ALA A C 1
ATOM 698 O O . ALA A 1 91 ? -14.400 7.265 0.739 1.00 98.00 91 ALA A O 1
ATOM 699 N N . PHE A 1 92 ? -14.210 5.932 2.542 1.00 97.69 92 PHE A N 1
ATOM 700 C CA . PHE A 1 92 ? -14.691 4.712 1.902 1.00 97.69 92 PHE A CA 1
ATOM 701 C C . PHE A 1 92 ? -16.111 4.901 1.358 1.00 97.69 92 PHE A C 1
ATOM 703 O O . PHE A 1 92 ? -16.982 5.516 1.980 1.00 97.69 92 PHE A O 1
ATOM 710 N N . GLY A 1 93 ? -16.344 4.382 0.153 1.00 97.75 93 GLY A N 1
ATOM 711 C CA . GLY A 1 93 ? -17.574 4.561 -0.612 1.00 97.75 93 GLY A CA 1
ATOM 712 C C . GLY A 1 93 ? -17.809 5.973 -1.161 1.00 97.75 93 GLY A C 1
ATOM 713 O O . GLY A 1 93 ? -18.917 6.248 -1.627 1.00 97.75 93 GLY A O 1
ATOM 714 N N . ALA A 1 94 ? -16.823 6.875 -1.100 1.00 97.94 94 ALA A N 1
ATOM 715 C CA . ALA A 1 94 ? -16.969 8.272 -1.517 1.00 97.94 94 ALA A CA 1
ATOM 716 C C . ALA A 1 94 ? -15.733 8.864 -2.223 1.00 97.94 94 ALA A C 1
ATOM 718 O O . ALA A 1 94 ? -15.686 10.078 -2.433 1.00 97.94 94 ALA A O 1
ATOM 719 N N . SER A 1 95 ? -14.751 8.046 -2.611 1.00 98.38 95 SER A N 1
ATOM 720 C CA . SER A 1 95 ? -13.545 8.526 -3.291 1.00 98.38 95 SER A CA 1
ATOM 721 C C . SER A 1 95 ? -13.859 9.053 -4.694 1.00 98.38 95 SER A C 1
ATOM 723 O O . SER A 1 95 ? -14.480 8.357 -5.503 1.00 98.38 95 SER A O 1
ATOM 725 N N . ASP A 1 96 ? -13.412 10.277 -4.990 1.00 98.19 96 ASP A N 1
ATOM 726 C CA . ASP A 1 96 ? -13.401 10.893 -6.326 1.00 98.19 96 ASP A CA 1
ATOM 727 C C . ASP A 1 96 ? -11.981 11.162 -6.860 1.00 98.19 96 ASP A C 1
ATOM 729 O O . ASP A 1 96 ? -11.822 11.677 -7.972 1.00 98.19 96 ASP A O 1
ATOM 733 N N . ASN A 1 97 ? -10.959 10.805 -6.077 1.00 98.69 97 ASN A N 1
ATOM 734 C CA . ASN A 1 97 ? -9.557 10.844 -6.470 1.00 98.69 97 ASN A CA 1
ATOM 735 C C . ASN A 1 97 ? -9.145 9.445 -6.925 1.00 98.69 97 ASN A C 1
ATOM 737 O O . ASN A 1 97 ? -9.468 8.466 -6.265 1.00 98.69 97 ASN A O 1
ATOM 741 N N . ASP A 1 98 ? -8.454 9.368 -8.057 1.00 98.75 98 ASP A N 1
ATOM 742 C CA . ASP A 1 98 ? -8.205 8.116 -8.774 1.00 98.75 98 ASP A CA 1
ATOM 743 C C . ASP A 1 98 ? -6.698 7.854 -8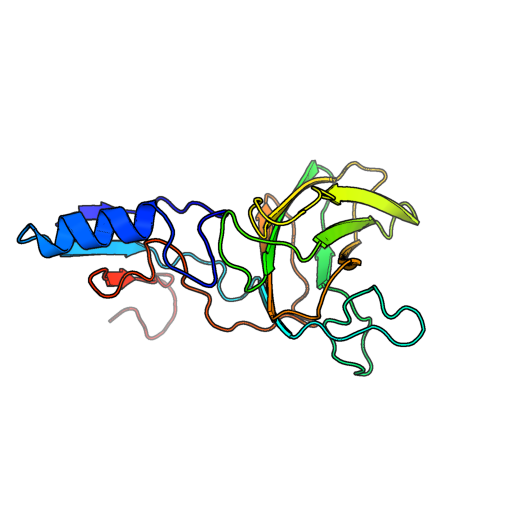.760 1.00 98.75 98 ASP A C 1
ATOM 745 O O . ASP A 1 98 ? -5.925 8.604 -9.380 1.00 98.75 98 ASP A O 1
ATOM 749 N N . TYR A 1 99 ? -6.283 6.854 -7.986 1.00 98.88 99 TYR A N 1
ATOM 750 C CA . TYR A 1 99 ? -4.895 6.423 -7.869 1.00 98.88 99 TYR A CA 1
ATOM 751 C C . TYR A 1 99 ? -4.767 4.985 -8.347 1.00 98.88 99 TYR A C 1
ATOM 753 O O . TYR A 1 99 ? -5.520 4.124 -7.926 1.00 98.88 99 TYR A O 1
ATOM 761 N N . ASP A 1 100 ? -3.729 4.720 -9.130 1.00 98.88 100 ASP A N 1
ATOM 762 C CA . ASP A 1 100 ? -3.408 3.395 -9.639 1.00 98.88 100 ASP A CA 1
ATOM 763 C C . ASP A 1 100 ? -2.140 2.856 -8.971 1.00 98.88 100 ASP A C 1
ATOM 765 O O . ASP A 1 100 ? -1.193 3.601 -8.673 1.00 98.88 100 ASP A O 1
ATOM 769 N N . LEU A 1 101 ? -2.069 1.534 -8.834 1.00 98.88 101 LEU A N 1
ATOM 770 C CA . LEU A 1 101 ? -0.912 0.822 -8.306 1.00 98.88 101 LEU A CA 1
ATOM 771 C C . LEU A 1 101 ? -0.331 -0.128 -9.358 1.00 98.88 101 LEU A C 1
ATOM 773 O O . LEU A 1 101 ? -1.012 -1.014 -9.869 1.00 98.88 101 LEU A O 1
ATOM 777 N N . PHE A 1 102 ? 0.965 0.001 -9.638 1.00 98.88 102 PHE A N 1
ATOM 778 C CA . PHE A 1 102 ? 1.679 -0.814 -10.622 1.00 98.88 102 PHE A CA 1
ATOM 779 C C . PHE A 1 102 ? 2.848 -1.568 -9.996 1.00 98.88 102 PHE A C 1
ATOM 781 O O . PHE A 1 102 ? 3.528 -1.065 -9.102 1.00 98.88 102 PHE A O 1
ATOM 788 N N . LEU A 1 103 ? 3.148 -2.746 -10.545 1.00 98.88 103 LEU A N 1
ATOM 789 C CA . LEU A 1 103 ? 4.352 -3.514 -10.246 1.00 98.88 103 LEU A CA 1
ATOM 790 C C . LEU A 1 103 ? 5.215 -3.644 -11.506 1.00 98.88 103 LEU A C 1
ATOM 792 O O . LEU A 1 103 ? 4.840 -4.313 -12.473 1.00 98.88 103 LEU A O 1
ATOM 796 N N . PHE A 1 104 ? 6.393 -3.027 -11.486 1.00 98.81 104 PHE A N 1
ATOM 797 C CA . PHE A 1 104 ? 7.383 -3.088 -12.558 1.00 98.81 104 PHE A CA 1
ATOM 798 C C . PHE A 1 104 ? 8.468 -4.120 -12.244 1.00 98.81 104 PHE A C 1
ATOM 800 O O . PHE A 1 104 ? 9.054 -4.093 -11.166 1.00 98.81 104 PHE A O 1
ATOM 807 N N . SER A 1 105 ? 8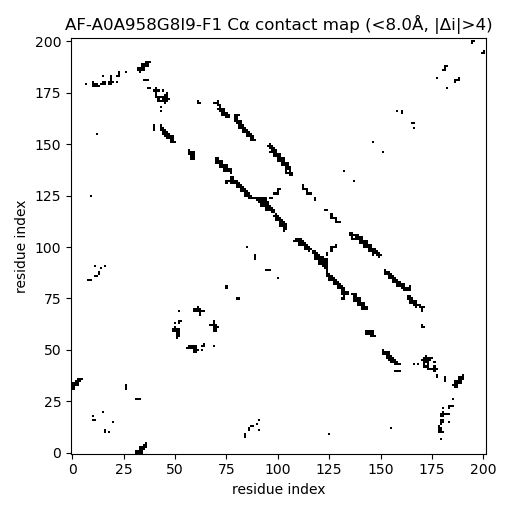.773 -5.006 -13.191 1.00 98.69 105 SER A N 1
ATOM 808 C CA . SER A 1 105 ? 9.843 -6.003 -13.077 1.00 98.69 105 SER A CA 1
ATOM 809 C C . SER A 1 105 ? 11.115 -5.507 -13.756 1.00 98.69 105 SER A C 1
ATOM 811 O O . SER A 1 105 ? 11.128 -5.285 -14.969 1.00 98.69 105 SER A O 1
ATOM 813 N N . PHE A 1 106 ? 12.220 -5.423 -13.010 1.00 98.50 106 PHE A N 1
ATOM 814 C CA . PHE A 1 106 ? 13.518 -5.056 -13.588 1.00 98.50 106 PHE A CA 1
ATOM 815 C C . PHE A 1 106 ? 14.080 -6.145 -14.508 1.00 98.50 106 PHE A C 1
ATOM 817 O O . PHE A 1 106 ? 14.762 -5.829 -15.481 1.00 98.50 106 PHE A O 1
ATOM 824 N N . ALA A 1 107 ? 13.769 -7.416 -14.237 1.00 98.38 107 ALA A N 1
ATOM 825 C CA . ALA A 1 107 ? 14.230 -8.542 -15.046 1.00 98.38 107 ALA A CA 1
ATOM 826 C C . ALA A 1 107 ? 13.625 -8.537 -16.461 1.00 98.38 107 ALA A C 1
ATOM 828 O O . ALA A 1 107 ? 14.329 -8.787 -17.438 1.00 98.38 107 ALA A O 1
ATOM 829 N N . SER A 1 108 ? 12.329 -8.232 -16.575 1.00 98.00 108 SER A N 1
ATOM 830 C CA . SER A 1 108 ? 11.632 -8.188 -17.870 1.00 98.00 108 SER A CA 1
ATOM 831 C C . SER A 1 108 ? 11.581 -6.793 -18.503 1.00 98.00 108 SER A C 1
ATOM 833 O O . SER A 1 108 ? 11.352 -6.682 -19.706 1.00 98.00 108 SER A O 1
ATOM 835 N N . GLY A 1 109 ? 11.806 -5.733 -17.719 1.00 98.00 109 GLY A N 1
ATOM 836 C CA . GLY A 1 109 ? 11.718 -4.346 -18.176 1.00 98.00 109 GLY A CA 1
ATOM 837 C C . GLY A 1 109 ? 10.285 -3.879 -18.451 1.00 98.00 109 GLY A C 1
ATOM 838 O O . GLY A 1 109 ? 10.091 -2.973 -19.262 1.00 98.00 109 GLY A O 1
ATOM 839 N N . ALA A 1 110 ? 9.285 -4.505 -17.823 1.00 98.00 110 ALA A N 1
ATOM 840 C CA . ALA A 1 110 ? 7.869 -4.250 -18.069 1.00 98.00 110 ALA A CA 1
ATOM 841 C C . ALA A 1 110 ? 7.049 -4.200 -16.772 1.00 98.00 110 ALA A C 1
ATOM 843 O O . ALA A 1 110 ? 7.441 -4.748 -15.739 1.00 98.00 110 ALA A O 1
ATOM 844 N N . ILE A 1 111 ? 5.875 -3.570 -16.855 1.00 98.50 111 ILE A N 1
ATOM 845 C CA . ILE A 1 111 ? 4.819 -3.711 -15.850 1.00 98.50 111 ILE A CA 1
ATOM 846 C C . ILE A 1 111 ? 4.267 -5.134 -15.954 1.00 98.50 111 ILE A C 1
ATOM 848 O O . ILE A 1 111 ? 3.908 -5.584 -17.042 1.00 98.50 111 ILE A O 1
ATOM 852 N N . VAL A 1 112 ? 4.234 -5.844 -14.829 1.00 98.50 112 VAL A N 1
ATOM 853 C CA . VAL A 1 112 ? 3.810 -7.252 -14.749 1.00 98.50 112 VAL A CA 1
ATOM 854 C C . VAL A 1 112 ? 2.502 -7.446 -13.982 1.00 98.50 112 VAL A C 1
ATOM 856 O O . VAL A 1 112 ? 1.879 -8.498 -14.107 1.00 98.50 112 VAL A O 1
ATOM 859 N N . ALA A 1 113 ? 2.083 -6.444 -13.209 1.00 98.56 113 ALA A N 1
ATOM 860 C CA . ALA A 1 113 ? 0.785 -6.382 -12.548 1.00 98.56 113 ALA A CA 1
ATOM 861 C C . ALA A 1 113 ? 0.367 -4.920 -12.358 1.00 98.56 113 ALA A C 1
ATOM 863 O O . ALA A 1 113 ? 1.225 -4.043 -12.217 1.00 98.56 113 ALA A O 1
ATOM 864 N N . SER A 1 114 ? -0.938 -4.680 -12.333 1.00 98.62 114 SER A N 1
ATOM 865 C CA . SER A 1 114 ? -1.531 -3.387 -12.015 1.00 98.62 114 SER A CA 1
ATOM 866 C C . SER A 1 114 ? -2.880 -3.564 -11.322 1.00 98.62 114 SER A C 1
ATOM 868 O O . SER A 1 114 ? -3.514 -4.617 -11.437 1.00 98.62 114 SER A O 1
ATOM 870 N N . SER A 1 115 ? -3.283 -2.534 -10.589 1.00 98.69 115 SER A N 1
ATOM 871 C CA . SER A 1 115 ? -4.629 -2.313 -10.080 1.00 98.69 115 SER A CA 1
ATOM 872 C C . SER A 1 115 ? -4.965 -0.859 -10.420 1.00 98.69 115 SER A C 1
ATOM 874 O O . SER A 1 115 ? -4.217 0.044 -10.050 1.00 98.69 115 SER A O 1
ATOM 876 N N . GLU A 1 116 ? -5.986 -0.687 -11.257 1.00 98.50 116 GLU A N 1
ATOM 877 C CA . GLU A 1 116 ? -6.375 0.575 -11.912 1.00 98.50 116 GLU A CA 1
ATOM 878 C C . GLU A 1 116 ? -7.905 0.735 -11.811 1.00 98.50 116 GLU A C 1
ATOM 880 O O . GLU A 1 116 ? -8.608 0.962 -12.807 1.00 98.50 116 GLU A O 1
ATOM 885 N N . ALA A 1 117 ? -8.472 0.405 -10.645 1.00 97.62 117 ALA A N 1
ATOM 886 C CA . ALA A 1 117 ? -9.910 0.453 -10.455 1.00 97.62 117 ALA A CA 1
ATOM 887 C C . ALA A 1 117 ? -10.339 1.919 -10.381 1.00 97.62 117 ALA A C 1
ATOM 889 O O . ALA A 1 117 ? -9.980 2.637 -9.474 1.00 97.62 117 ALA A O 1
ATOM 890 N N . ARG A 1 118 ? -11.152 2.379 -11.329 1.00 97.94 118 ARG A N 1
ATOM 891 C CA . ARG A 1 118 ? -11.523 3.796 -11.381 1.00 97.94 118 ARG A CA 1
ATOM 892 C C . ARG A 1 118 ? -12.381 4.225 -10.184 1.00 97.94 118 ARG A C 1
ATOM 894 O O . ARG A 1 118 ? -13.526 3.773 -10.095 1.00 97.94 118 ARG A O 1
ATOM 901 N N . GLN A 1 119 ? -11.939 5.224 -9.420 1.00 98.31 119 GLN A N 1
ATOM 902 C CA . GLN A 1 119 ? -12.793 5.944 -8.462 1.00 98.31 119 GLN A CA 1
ATOM 903 C C . GLN A 1 119 ? -13.447 7.180 -9.099 1.00 98.31 119 GLN A C 1
ATOM 905 O O . GLN A 1 119 ? -12.800 7.997 -9.757 1.00 98.31 119 GLN A O 1
ATOM 910 N N . ASN A 1 120 ? -14.773 7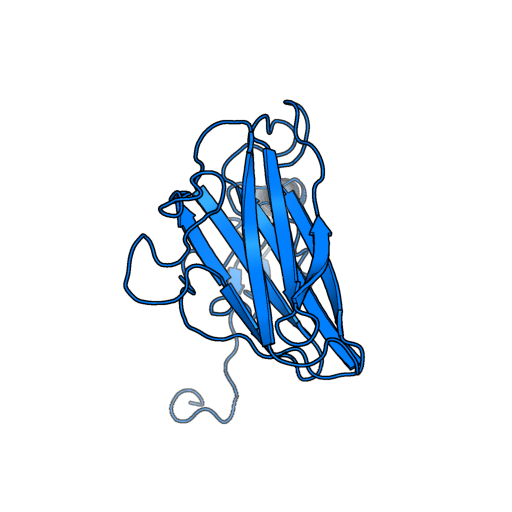.310 -8.969 1.00 97.25 120 ASN A N 1
ATOM 911 C CA . ASN A 1 120 ? -15.539 8.389 -9.613 1.00 97.25 120 ASN A CA 1
ATOM 912 C C . ASN A 1 120 ? -16.564 9.106 -8.711 1.00 97.25 120 ASN A C 1
ATOM 914 O O . ASN A 1 120 ? -17.447 9.803 -9.219 1.00 97.25 120 ASN A O 1
ATOM 918 N N . GLY A 1 121 ? -16.407 8.997 -7.391 1.00 97.31 121 GLY A N 1
ATOM 919 C CA . GLY A 1 121 ? -17.180 9.721 -6.375 1.00 97.31 121 GLY A CA 1
ATOM 920 C C . GLY A 1 121 ? -18.099 8.852 -5.521 1.00 97.31 121 GLY A C 1
ATOM 921 O O . GLY A 1 121 ? -18.859 9.387 -4.716 1.00 97.31 121 GLY A O 1
ATOM 922 N N . ASN A 1 122 ? -18.074 7.530 -5.696 1.00 97.25 122 ASN A N 1
ATOM 923 C CA . ASN A 1 122 ? -18.887 6.588 -4.919 1.00 97.25 122 ASN A CA 1
ATOM 924 C C . ASN A 1 122 ? -18.170 5.254 -4.642 1.00 97.25 122 ASN A C 1
ATOM 926 O O . ASN A 1 122 ? -18.827 4.236 -4.405 1.00 97.25 122 ASN A O 1
ATOM 930 N N . ASP A 1 123 ? -16.846 5.249 -4.757 1.00 98.06 123 ASP A N 1
ATOM 931 C CA . ASP A 1 123 ? -16.010 4.054 -4.718 1.00 98.06 123 ASP A CA 1
ATOM 932 C C . ASP A 1 123 ? -15.058 4.121 -3.513 1.00 98.06 123 ASP A C 1
ATOM 934 O O . ASP A 1 123 ? -14.876 5.181 -2.906 1.00 98.06 123 ASP A O 1
ATOM 938 N N . ASP A 1 124 ? -14.463 2.990 -3.147 1.00 98.38 124 ASP A N 1
ATOM 939 C CA . ASP A 1 124 ? -13.480 2.932 -2.063 1.00 98.38 124 ASP A CA 1
ATOM 940 C C . ASP A 1 124 ? -12.113 3.460 -2.534 1.00 98.38 124 ASP A C 1
ATOM 942 O O . ASP A 1 124 ? -11.726 3.206 -3.681 1.00 98.38 124 ASP A O 1
ATOM 946 N N . PRO A 1 125 ? -11.354 4.155 -1.667 1.00 98.62 125 PRO A N 1
ATOM 947 C CA . PRO A 1 125 ? -10.002 4.610 -1.963 1.00 98.62 125 PRO A CA 1
ATOM 948 C C . PRO A 1 125 ? -8.993 3.469 -1.813 1.00 98.62 125 PRO A C 1
ATOM 950 O O . PRO A 1 125 ? -8.197 3.448 -0.876 1.00 98.62 125 PRO A O 1
ATOM 953 N N . LEU A 1 126 ? -9.089 2.466 -2.685 1.00 98.69 126 LEU A N 1
ATOM 954 C CA . LEU A 1 126 ? -8.419 1.183 -2.514 1.00 98.69 126 LEU A CA 1
ATOM 955 C C . LEU A 1 126 ? -7.908 0.631 -3.843 1.00 98.69 126 LEU A C 1
ATOM 957 O O . LEU A 1 126 ? -8.690 0.357 -4.748 1.00 98.69 126 LEU A O 1
ATOM 961 N N . GLU A 1 127 ? -6.619 0.308 -3.875 1.00 98.75 127 GLU A N 1
ATOM 962 C CA . GLU A 1 127 ? -6.030 -0.550 -4.897 1.00 98.75 127 GLU A CA 1
ATOM 963 C C . GLU A 1 127 ? -5.368 -1.768 -4.251 1.00 98.75 127 GLU A C 1
ATOM 965 O O . GLU A 1 127 ? -4.634 -1.660 -3.264 1.00 98.75 127 GLU A O 1
ATOM 970 N N . VAL A 1 128 ? -5.604 -2.951 -4.822 1.00 98.56 128 VAL A N 1
ATOM 971 C CA . VAL A 1 128 ? -5.023 -4.210 -4.341 1.00 98.56 128 VAL A CA 1
ATOM 972 C C . VAL A 1 128 ? -4.431 -4.958 -5.514 1.00 98.56 128 VAL A C 1
ATOM 974 O O . VAL A 1 128 ? -5.143 -5.380 -6.422 1.00 98.56 128 VAL A O 1
ATOM 977 N N . LEU A 1 129 ? -3.130 -5.223 -5.450 1.00 97.75 129 LEU A N 1
ATOM 978 C CA . LEU A 1 129 ? -2.479 -6.110 -6.406 1.00 97.75 129 LEU A CA 1
ATOM 979 C C . LEU A 1 129 ? -1.882 -7.323 -5.711 1.00 97.75 129 LEU A C 1
ATOM 981 O O . LEU A 1 129 ? -1.466 -7.281 -4.554 1.00 97.75 129 LEU A O 1
ATOM 985 N N . SER A 1 130 ? -1.840 -8.435 -6.436 1.00 98.31 130 SER A N 1
ATOM 986 C CA . SER A 1 130 ? -1.129 -9.643 -6.033 1.00 98.31 130 SER A CA 1
ATOM 987 C C . SER A 1 130 ? -0.409 -10.229 -7.233 1.00 98.31 130 SER A C 1
ATOM 989 O O . SER A 1 130 ? -0.948 -10.260 -8.339 1.00 98.31 130 SER A O 1
ATOM 991 N N . TYR A 1 131 ? 0.819 -10.688 -7.021 1.00 98.62 131 TYR A N 1
ATOM 992 C CA . TYR A 1 131 ? 1.674 -11.175 -8.093 1.00 98.62 131 TYR A CA 1
ATOM 993 C C . TYR A 1 131 ? 2.535 -12.346 -7.624 1.00 98.62 131 TYR A C 1
ATOM 995 O O . TYR A 1 131 ? 3.098 -12.306 -6.533 1.00 98.62 131 TYR A O 1
ATOM 1003 N N . GLN A 1 132 ? 2.672 -13.370 -8.472 1.00 98.62 132 GLN A N 1
ATOM 1004 C CA . GLN A 1 132 ? 3.633 -14.460 -8.301 1.00 98.62 132 GLN A CA 1
ATOM 1005 C C . GLN A 1 132 ? 4.684 -14.378 -9.407 1.00 98.62 132 GLN A C 1
ATOM 1007 O O . GLN A 1 132 ? 4.351 -14.387 -10.595 1.00 98.62 132 GLN A O 1
ATOM 1012 N N . ALA A 1 133 ? 5.960 -14.324 -9.030 1.00 98.50 133 ALA A N 1
ATOM 1013 C CA . ALA A 1 133 ? 7.036 -14.226 -10.000 1.00 98.50 133 ALA A CA 1
ATOM 1014 C C . ALA A 1 133 ? 7.291 -15.562 -10.707 1.00 98.50 133 ALA A C 1
ATOM 1016 O O . ALA A 1 133 ? 7.354 -16.628 -10.095 1.00 98.50 133 ALA A O 1
ATOM 1017 N N . THR A 1 134 ? 7.518 -15.481 -12.015 1.00 98.19 134 THR A N 1
ATOM 1018 C CA . THR A 1 134 ? 7.996 -16.598 -12.837 1.00 98.19 134 THR A CA 1
ATOM 1019 C C . THR A 1 134 ? 9.510 -16.523 -13.013 1.00 98.19 134 THR A C 1
ATOM 1021 O O . THR A 1 134 ? 10.131 -15.502 -12.718 1.00 98.19 134 THR A O 1
ATOM 1024 N N . ALA A 1 135 ? 10.113 -17.557 -13.601 1.00 97.62 135 ALA A N 1
ATOM 1025 C CA . ALA A 1 135 ? 11.545 -17.578 -13.898 1.00 97.62 135 ALA A CA 1
ATOM 1026 C C . ALA A 1 135 ? 12.006 -16.425 -14.814 1.00 97.62 135 ALA A C 1
ATOM 1028 O O . ALA A 1 135 ? 13.183 -16.085 -14.806 1.00 97.62 135 ALA A O 1
ATOM 1029 N N . VAL A 1 136 ? 11.097 -15.829 -15.596 1.00 97.44 136 VAL A N 1
ATOM 1030 C CA . VAL A 1 136 ? 11.398 -14.704 -16.501 1.00 97.44 136 VAL A CA 1
ATOM 1031 C C . VAL A 1 136 ? 11.365 -13.360 -15.772 1.00 97.44 136 VAL A C 1
ATOM 1033 O O . VAL A 1 136 ? 12.068 -12.433 -16.162 1.00 97.44 136 VAL A O 1
ATOM 1036 N N . THR A 1 137 ? 10.548 -13.238 -14.726 1.00 98.44 137 THR A N 1
ATOM 1037 C CA . THR A 1 137 ? 10.329 -11.963 -14.027 1.00 98.44 137 THR A CA 1
ATOM 1038 C C . THR A 1 137 ? 11.027 -11.887 -12.678 1.00 98.44 137 THR A C 1
ATOM 1040 O O . THR A 1 137 ? 11.148 -10.791 -12.148 1.00 98.44 137 THR A O 1
ATOM 1043 N N . ALA A 1 138 ? 11.430 -13.028 -12.111 1.00 98.44 138 ALA A N 1
ATOM 1044 C CA . ALA A 1 138 ? 12.025 -13.128 -10.784 1.00 98.44 138 ALA A CA 1
ATOM 1045 C C . ALA A 1 138 ? 13.256 -12.230 -10.617 1.00 98.44 138 ALA A C 1
ATOM 1047 O O . ALA A 1 138 ? 14.099 -12.140 -11.511 1.00 98.44 138 ALA A O 1
ATOM 1048 N N . GLY A 1 139 ? 13.371 -11.617 -9.442 1.00 98.56 139 GLY A N 1
ATOM 1049 C CA . GLY A 1 139 ? 14.410 -10.641 -9.129 1.00 98.56 139 GLY A CA 1
ATOM 1050 C C . GLY A 1 139 ? 13.814 -9.411 -8.466 1.00 98.56 139 GLY A C 1
ATOM 1051 O O . GLY A 1 139 ? 12.901 -9.531 -7.650 1.00 98.56 139 GLY A O 1
ATOM 1052 N N . ASP A 1 140 ? 14.336 -8.244 -8.824 1.00 98.69 140 ASP A N 1
ATOM 1053 C CA . ASP A 1 140 ? 13.926 -6.978 -8.228 1.00 98.69 140 ASP A CA 1
ATOM 1054 C C . ASP A 1 140 ? 12.728 -6.385 -8.970 1.00 98.69 140 ASP A C 1
ATOM 1056 O O . ASP A 1 140 ? 12.600 -6.490 -10.200 1.00 98.69 140 ASP A O 1
ATOM 1060 N N . PHE A 1 141 ? 11.867 -5.716 -8.211 1.00 98.81 141 PHE A N 1
ATOM 1061 C CA . PHE A 1 141 ? 10.684 -5.023 -8.699 1.00 98.81 141 PHE A CA 1
ATOM 1062 C C . PHE A 1 141 ? 10.552 -3.653 -8.035 1.00 98.81 141 PHE A C 1
ATOM 1064 O O . PHE A 1 141 ? 11.083 -3.417 -6.947 1.00 98.81 141 PHE A O 1
ATOM 1071 N N . ALA A 1 142 ? 9.807 -2.767 -8.690 1.00 98.75 142 ALA A N 1
ATOM 1072 C CA . ALA A 1 142 ? 9.367 -1.493 -8.139 1.00 98.75 142 ALA A CA 1
ATOM 1073 C C . ALA A 1 142 ? 7.835 -1.455 -8.064 1.00 98.75 142 ALA A C 1
ATOM 1075 O O . ALA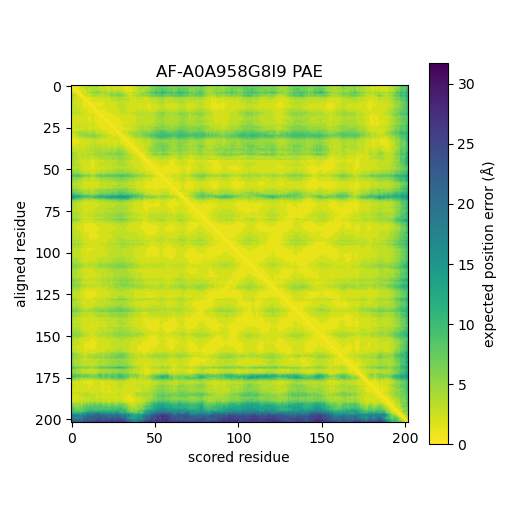 A 1 142 ? 7.162 -1.739 -9.056 1.00 98.75 142 ALA A O 1
ATOM 1076 N N . LEU A 1 143 ? 7.301 -1.081 -6.903 1.00 98.75 143 LEU A N 1
ATOM 1077 C CA . LEU A 1 143 ? 5.912 -0.664 -6.733 1.00 98.75 143 LEU A CA 1
ATOM 1078 C C . LEU A 1 143 ? 5.808 0.832 -7.027 1.00 98.75 143 LEU A C 1
ATOM 1080 O O . LEU A 1 143 ? 6.531 1.644 -6.445 1.00 98.75 143 LEU A O 1
ATOM 1084 N N . VAL A 1 144 ? 4.910 1.188 -7.937 1.00 98.81 144 VAL A N 1
ATOM 1085 C CA . VAL A 1 144 ? 4.736 2.552 -8.435 1.00 98.81 144 VAL A CA 1
ATOM 1086 C C . VAL A 1 144 ? 3.292 2.973 -8.214 1.00 98.81 144 VAL A C 1
ATOM 1088 O O . VAL A 1 144 ? 2.383 2.260 -8.627 1.00 98.81 144 VAL A O 1
ATOM 1091 N N . VAL A 1 145 ? 3.093 4.138 -7.598 1.00 98.88 145 VAL A N 1
ATOM 1092 C CA . VAL A 1 145 ? 1.772 4.760 -7.455 1.00 98.88 145 VAL A CA 1
ATOM 1093 C C . VAL A 1 145 ? 1.650 5.887 -8.466 1.00 98.88 145 VAL A C 1
ATOM 1095 O O . VAL A 1 145 ? 2.535 6.744 -8.560 1.00 98.88 145 VAL A O 1
ATOM 1098 N N . SER A 1 146 ? 0.560 5.879 -9.224 1.00 98.75 146 SER A N 1
ATOM 1099 C CA . SER A 1 146 ? 0.202 6.940 -10.157 1.00 98.75 146 SER A CA 1
ATOM 1100 C C . SER A 1 146 ? -1.072 7.613 -9.681 1.00 98.75 146 SER A C 1
ATOM 1102 O O . SER A 1 146 ? -2.052 6.945 -9.396 1.00 98.75 146 SER A O 1
ATOM 1104 N N . LYS A 1 147 ? -1.088 8.938 -9.644 1.00 98.69 147 LYS A N 1
ATOM 1105 C CA . LYS A 1 147 ? -2.311 9.718 -9.529 1.00 98.69 147 LYS A CA 1
ATOM 1106 C C . LYS A 1 147 ? -2.909 9.892 -10.920 1.00 98.69 147 LYS A C 1
ATOM 1108 O O . LYS A 1 147 ? -2.478 10.777 -11.669 1.00 98.69 147 LYS A O 1
ATOM 1113 N N . PHE A 1 148 ? -3.875 9.047 -11.266 1.00 98.50 148 PHE A N 1
ATOM 1114 C CA . PHE A 1 148 ? -4.578 9.100 -12.543 1.00 98.50 148 PHE A CA 1
ATOM 1115 C C . PHE A 1 148 ? -5.386 10.392 -12.673 1.00 98.50 148 PHE A C 1
ATOM 1117 O O . PHE A 1 148 ? -5.289 11.103 -13.679 1.00 98.50 148 PHE A O 1
ATOM 1124 N N . SER A 1 149 ? -6.144 10.745 -11.631 1.00 98.44 149 SER A N 1
ATOM 1125 C CA . SER A 1 149 ? -6.893 11.999 -11.579 1.00 98.44 149 SER A CA 1
ATOM 1126 C C . SER A 1 149 ? -7.163 12.468 -10.145 1.00 98.44 149 SER A C 1
ATOM 1128 O O . SER A 1 149 ? -6.945 11.741 -9.183 1.00 98.44 149 SER A O 1
ATOM 1130 N N . GLY A 1 150 ? -7.596 13.722 -9.996 1.00 97.50 150 GLY A N 1
ATOM 1131 C CA . GLY A 1 150 ? -7.927 14.298 -8.692 1.00 97.50 150 GLY A CA 1
ATOM 1132 C C . GLY A 1 150 ? -6.774 15.023 -7.983 1.00 97.50 150 GLY A C 1
ATOM 1133 O O . GLY A 1 150 ? -5.744 15.413 -8.560 1.00 97.50 150 GLY A O 1
ATOM 1134 N N . ASN A 1 151 ? -6.995 15.278 -6.702 1.00 98.12 151 ASN A N 1
ATOM 1135 C CA . ASN A 1 151 ? -6.139 16.044 -5.811 1.00 98.12 151 ASN A CA 1
ATOM 1136 C C . ASN A 1 151 ? -5.067 15.162 -5.162 1.00 98.12 151 ASN A C 1
ATOM 1138 O O . ASN A 1 151 ? -5.184 13.945 -5.100 1.00 98.12 151 ASN A O 1
ATOM 1142 N N . ALA A 1 152 ? -3.976 15.793 -4.721 1.00 98.44 152 ALA A N 1
ATOM 1143 C CA . ALA A 1 152 ? -2.978 15.113 -3.898 1.00 98.44 152 ALA A CA 1
ATOM 1144 C C . ALA A 1 152 ? -3.597 14.741 -2.540 1.00 98.44 152 ALA A C 1
ATOM 1146 O O . ALA A 1 152 ? -4.342 15.543 -1.975 1.00 98.44 152 ALA A O 1
ATOM 1147 N N . LYS A 1 153 ? -3.287 13.538 -2.061 1.00 98.69 153 LYS A N 1
ATOM 1148 C CA . LYS A 1 153 ? -3.848 12.912 -0.861 1.00 98.69 153 LYS A CA 1
ATOM 1149 C C . LYS A 1 153 ? -2.729 12.308 -0.020 1.00 98.69 153 LYS A C 1
ATOM 1151 O O . LYS A 1 153 ? -1.623 12.116 -0.531 1.00 98.69 153 LYS A O 1
ATOM 1156 N N . THR A 1 154 ? -3.001 12.026 1.245 1.00 98.50 154 THR A N 1
ATOM 1157 C CA . THR A 1 154 ? -2.128 11.186 2.061 1.00 98.50 154 THR A CA 1
ATOM 1158 C C . THR A 1 154 ? -2.317 9.744 1.614 1.00 98.50 154 THR A C 1
ATOM 1160 O O . THR A 1 154 ? -3.439 9.260 1.503 1.00 98.50 154 THR A O 1
ATOM 1163 N N . LEU A 1 155 ? -1.210 9.084 1.296 1.00 98.56 155 LEU A N 1
ATOM 1164 C CA . LEU A 1 155 ? -1.166 7.718 0.800 1.00 98.56 155 LEU A CA 1
ATOM 1165 C C . LEU A 1 155 ? -0.638 6.796 1.885 1.00 98.56 155 LEU A C 1
ATOM 1167 O O . LEU A 1 155 ? 0.286 7.162 2.615 1.00 98.56 155 LEU A O 1
ATOM 1171 N N . GLU A 1 156 ? -1.147 5.574 1.907 1.00 98.31 156 GLU A N 1
ATOM 1172 C CA . GLU A 1 156 ? -0.575 4.489 2.686 1.00 98.31 156 GLU A CA 1
ATOM 1173 C C . GLU A 1 156 ? -0.499 3.207 1.859 1.00 98.31 156 GLU A C 1
ATOM 1175 O O . GLU A 1 156 ? -1.456 2.814 1.191 1.00 98.31 156 GLU A O 1
ATOM 1180 N N . VAL A 1 157 ? 0.677 2.574 1.866 1.00 98.31 157 VAL A N 1
ATOM 1181 C CA . VAL A 1 157 ? 0.968 1.362 1.096 1.00 98.31 157 VAL A CA 1
ATOM 1182 C C . VAL A 1 157 ? 1.522 0.290 2.018 1.00 98.31 157 VAL A C 1
ATOM 1184 O O . VAL A 1 157 ? 2.659 0.403 2.475 1.00 98.31 157 VAL A O 1
ATOM 1187 N N . PHE A 1 158 ? 0.761 -0.784 2.212 1.00 97.94 158 PHE A N 1
ATOM 1188 C CA . PHE A 1 158 ? 1.230 -2.003 2.867 1.00 97.94 158 PHE A CA 1
ATOM 1189 C C . PHE A 1 158 ? 1.723 -3.027 1.848 1.00 97.94 158 PHE A C 1
ATOM 1191 O O . PHE A 1 158 ? 1.100 -3.259 0.810 1.00 97.94 158 PHE A O 1
ATOM 1198 N N . ILE A 1 159 ? 2.835 -3.682 2.176 1.00 98.00 159 ILE A N 1
ATOM 1199 C CA . ILE A 1 159 ? 3.476 -4.705 1.353 1.00 98.00 159 ILE A CA 1
ATOM 1200 C C . ILE A 1 159 ? 3.497 -6.017 2.147 1.00 98.00 159 ILE A C 1
ATOM 1202 O O . ILE A 1 159 ? 4.069 -6.097 3.232 1.00 98.00 159 ILE A O 1
ATOM 1206 N N . TYR A 1 160 ? 2.899 -7.067 1.590 1.00 97.25 160 TYR A N 1
ATOM 1207 C CA . TYR A 1 160 ? 2.779 -8.393 2.200 1.00 97.25 160 TYR A CA 1
ATOM 1208 C C . TYR A 1 160 ? 3.611 -9.413 1.411 1.00 97.25 160 TYR A C 1
ATOM 1210 O O . TYR A 1 160 ? 3.088 -10.071 0.501 1.00 97.25 160 TYR A O 1
ATOM 1218 N N . PRO A 1 161 ? 4.919 -9.533 1.701 1.00 96.56 161 PRO A N 1
ATOM 1219 C CA . PRO A 1 161 ? 5.769 -10.531 1.076 1.00 96.56 161 PRO A CA 1
ATOM 1220 C C . PRO A 1 161 ? 5.354 -11.923 1.547 1.00 96.56 161 PRO A C 1
ATOM 1222 O O . PRO A 1 161 ? 5.028 -12.137 2.715 1.00 96.56 161 PRO A O 1
ATOM 1225 N N . GLN A 1 162 ? 5.379 -12.878 0.629 1.00 95.88 162 GLN A N 1
ATOM 1226 C CA . GLN A 1 162 ? 5.068 -14.274 0.893 1.00 95.88 162 GLN A CA 1
ATOM 1227 C C . GLN A 1 162 ? 6.201 -15.158 0.351 1.00 95.88 162 GLN A C 1
ATOM 1229 O O . GLN A 1 162 ? 7.020 -14.729 -0.470 1.00 95.88 162 GLN A O 1
ATOM 1234 N N . ASP A 1 163 ? 6.278 -16.391 0.849 1.00 96.12 163 ASP A N 1
ATOM 1235 C CA . ASP A 1 163 ? 7.362 -17.328 0.556 1.00 96.12 163 ASP A CA 1
ATOM 1236 C C . ASP A 1 163 ? 8.750 -16.719 0.849 1.00 96.12 163 ASP A C 1
ATOM 1238 O O . ASP A 1 163 ? 9.051 -16.379 1.990 1.00 96.12 163 ASP A O 1
ATOM 1242 N N . ASN A 1 164 ? 9.611 -16.583 -0.165 1.00 96.75 164 ASN A N 1
ATOM 1243 C CA . ASN A 1 164 ? 10.967 -16.040 -0.016 1.00 96.75 164 ASN A CA 1
ATOM 1244 C C . ASN A 1 164 ? 11.084 -14.577 -0.477 1.00 96.75 164 ASN A C 1
ATOM 1246 O O . ASN A 1 164 ? 12.188 -14.118 -0.769 1.00 96.75 164 ASN A O 1
ATOM 1250 N N . SER A 1 165 ? 9.963 -13.870 -0.635 1.00 98.12 165 SER A N 1
ATOM 1251 C CA . SER A 1 165 ? 9.974 -12.458 -1.025 1.00 98.12 165 SER A CA 1
ATOM 1252 C C . SER A 1 165 ? 10.526 -11.575 0.095 1.00 98.12 165 SER A C 1
ATOM 1254 O O . SER A 1 165 ? 10.316 -11.840 1.278 1.00 98.12 165 SER A O 1
ATOM 1256 N N . ALA A 1 166 ? 11.208 -10.497 -0.279 1.00 97.69 166 ALA A N 1
ATOM 1257 C CA . ALA A 1 166 ? 11.782 -9.538 0.657 1.00 97.69 166 ALA A CA 1
ATOM 1258 C C . ALA A 1 166 ? 11.471 -8.101 0.235 1.00 97.69 166 ALA A C 1
ATOM 1260 O O . ALA A 1 166 ? 11.336 -7.802 -0.952 1.00 97.69 166 ALA A O 1
ATOM 1261 N N . ILE A 1 167 ? 11.391 -7.204 1.216 1.00 97.06 167 ILE A N 1
ATOM 1262 C CA . ILE A 1 167 ? 11.184 -5.769 1.002 1.00 97.06 167 ILE A CA 1
ATOM 1263 C C . ILE A 1 167 ? 12.513 -5.056 1.220 1.00 97.06 167 ILE A C 1
ATOM 1265 O O . ILE A 1 167 ? 13.246 -5.370 2.161 1.00 97.06 167 ILE A O 1
ATOM 1269 N N . TYR A 1 168 ? 12.817 -4.074 0.379 1.00 96.88 168 TYR A N 1
ATOM 1270 C CA . TYR A 1 168 ? 13.919 -3.166 0.656 1.00 96.88 168 TYR A CA 1
ATOM 1271 C C . TYR A 1 168 ? 13.430 -2.026 1.546 1.00 96.88 168 TYR A C 1
ATOM 1273 O O . TYR A 1 168 ? 12.439 -1.370 1.244 1.00 96.88 168 TYR A O 1
ATOM 1281 N N . ALA A 1 169 ? 14.156 -1.755 2.631 1.00 94.19 169 ALA A N 1
ATOM 1282 C CA . ALA A 1 169 ? 13.758 -0.745 3.610 1.00 94.19 169 ALA A CA 1
ATOM 1283 C C . ALA A 1 169 ? 13.873 0.706 3.105 1.00 94.19 169 ALA A C 1
ATOM 1285 O O . ALA A 1 169 ? 13.465 1.637 3.799 1.00 94.19 169 ALA A O 1
ATOM 1286 N N . ASN A 1 170 ? 14.460 0.933 1.925 1.00 92.12 170 ASN A N 1
ATOM 1287 C CA . ASN A 1 170 ? 14.566 2.282 1.394 1.00 92.12 170 ASN A CA 1
ATOM 1288 C C . ASN A 1 170 ? 13.178 2.826 1.050 1.00 92.12 170 ASN A C 1
ATOM 1290 O O . ASN A 1 170 ? 12.358 2.139 0.448 1.00 92.12 170 ASN A O 1
ATOM 1294 N N . ASN A 1 171 ? 12.954 4.084 1.415 1.00 95.50 171 ASN A N 1
ATOM 1295 C CA . ASN A 1 171 ? 11.698 4.805 1.226 1.00 95.50 171 ASN A CA 1
ATOM 1296 C C . ASN A 1 171 ? 10.499 4.249 2.012 1.00 95.50 171 ASN A C 1
ATOM 1298 O O . ASN A 1 171 ? 9.417 4.800 1.869 1.00 95.50 171 ASN A O 1
ATOM 1302 N N . LEU A 1 172 ? 10.659 3.224 2.859 1.00 95.56 172 LEU A N 1
ATOM 1303 C CA . LEU A 1 172 ? 9.619 2.873 3.828 1.00 95.56 172 LEU A CA 1
ATOM 1304 C C . LEU A 1 172 ? 9.484 3.992 4.865 1.00 95.56 172 LEU A C 1
ATOM 1306 O O . LEU A 1 172 ? 10.470 4.627 5.254 1.00 9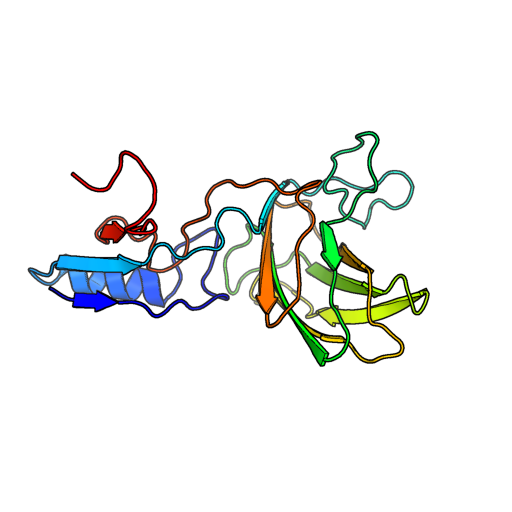5.56 172 LEU A O 1
ATOM 1310 N N . LYS A 1 173 ? 8.254 4.223 5.316 1.00 94.44 173 LYS A N 1
ATOM 1311 C CA . LYS A 1 173 ? 7.924 5.217 6.340 1.00 94.44 173 LYS A CA 1
ATOM 1312 C C . LYS A 1 173 ? 6.971 4.574 7.339 1.00 94.44 173 LYS A C 1
ATOM 1314 O O . LYS A 1 173 ? 5.761 4.711 7.178 1.00 94.44 173 LYS A O 1
ATOM 1319 N N . PRO A 1 174 ? 7.513 3.850 8.334 1.00 87.00 174 PRO A N 1
ATOM 1320 C CA . PRO A 1 174 ? 6.695 3.127 9.284 1.00 87.00 174 PRO A CA 1
ATOM 1321 C C . PRO A 1 174 ? 6.066 4.099 10.289 1.00 87.00 174 PRO A C 1
ATOM 1323 O O . PRO A 1 174 ? 6.696 4.490 11.272 1.00 87.00 174 PRO A O 1
ATOM 1326 N N . ALA A 1 175 ? 4.831 4.510 10.025 1.00 82.50 175 ALA A N 1
ATOM 1327 C CA . ALA A 1 175 ? 3.982 5.301 10.915 1.00 82.50 175 ALA A CA 1
ATOM 1328 C C . ALA A 1 175 ? 2.579 4.678 10.942 1.00 82.50 175 ALA A C 1
ATOM 1330 O O . ALA A 1 175 ? 2.183 4.089 9.955 1.00 82.50 175 ALA A O 1
ATOM 1331 N N . ASP A 1 176 ? 1.863 4.745 12.064 1.00 84.88 176 ASP A N 1
ATOM 1332 C CA . ASP A 1 176 ? 0.437 4.359 12.124 1.00 84.88 176 ASP A CA 1
ATOM 1333 C C . ASP A 1 176 ? 0.077 2.931 11.644 1.00 84.88 176 ASP A C 1
ATOM 1335 O O . ASP A 1 176 ? -0.934 2.675 11.010 1.00 84.88 176 ASP A O 1
ATOM 1339 N N . ALA A 1 177 ? 0.915 1.944 11.968 1.00 90.19 177 ALA A N 1
ATOM 1340 C CA . ALA A 1 177 ? 0.782 0.592 11.417 1.00 90.19 177 ALA A CA 1
ATOM 1341 C C . ALA A 1 177 ? -0.417 -0.247 11.919 1.00 90.19 177 ALA A C 1
ATOM 1343 O O . ALA A 1 177 ? -0.564 -1.403 11.510 1.00 90.19 177 ALA A O 1
ATOM 1344 N N . VAL A 1 178 ? -1.205 0.269 12.865 1.00 92.69 178 VAL A N 1
ATOM 1345 C CA . VAL A 1 178 ? -2.346 -0.437 13.461 1.00 92.69 178 VAL A CA 1
ATOM 1346 C C . VAL A 1 178 ? -3.615 0.231 12.960 1.00 92.69 178 VAL A C 1
ATOM 1348 O O . VAL A 1 178 ? -3.909 1.351 13.353 1.00 92.69 178 VAL A O 1
ATOM 1351 N N . PHE A 1 179 ? -4.374 -0.484 12.134 1.00 94.31 179 PHE A N 1
ATOM 1352 C CA . PHE A 1 179 ? -5.587 0.016 11.491 1.00 94.31 179 PHE A CA 1
ATOM 1353 C C . PHE A 1 179 ? -6.755 -0.972 11.617 1.00 94.31 179 PHE A C 1
ATOM 1355 O O . PHE A 1 179 ? -6.610 -2.090 12.135 1.00 94.31 179 PHE A O 1
ATOM 1362 N N . GLY A 1 180 ? -7.924 -0.565 11.116 1.00 94.69 180 GLY A N 1
ATOM 1363 C CA . GLY A 1 180 ? -9.141 -1.368 11.139 1.00 94.69 180 GLY A CA 1
ATOM 1364 C C . GLY A 1 180 ? -9.598 -1.678 12.562 1.00 94.69 180 GLY A C 1
ATOM 1365 O O . GLY A 1 180 ? -9.332 -0.939 13.507 1.00 94.69 180 GLY A O 1
ATOM 1366 N N . HIS A 1 181 ? -10.268 -2.810 12.756 1.00 94.44 181 HIS A N 1
ATOM 1367 C CA . HIS A 1 181 ? -10.818 -3.162 14.067 1.00 94.44 181 HIS A CA 1
ATOM 1368 C C . HIS A 1 181 ? -9.766 -3.408 15.171 1.00 94.44 181 HIS A C 1
ATOM 1370 O O . HIS A 1 181 ? -10.126 -3.486 16.345 1.00 94.44 181 HIS A O 1
ATOM 1376 N N . ALA A 1 182 ? -8.475 -3.510 14.834 1.00 94.38 182 ALA A N 1
ATOM 1377 C CA . ALA A 1 182 ? -7.396 -3.508 15.824 1.00 94.38 182 ALA A CA 1
ATOM 1378 C C . ALA A 1 182 ? -7.131 -2.115 16.424 1.00 94.38 182 ALA A C 1
ATOM 1380 O O . ALA A 1 182 ? -6.581 -2.037 17.520 1.00 94.38 182 ALA A O 1
ATOM 1381 N N . ALA A 1 183 ? -7.521 -1.047 15.722 1.00 94.38 183 ALA A N 1
ATOM 1382 C CA . ALA A 1 183 ? -7.351 0.348 16.126 1.00 94.38 183 ALA A CA 1
ATOM 1383 C C . ALA A 1 183 ? -8.553 0.924 16.899 1.00 94.38 183 ALA A C 1
ATOM 1385 O O . ALA A 1 183 ? -8.484 2.056 17.374 1.00 94.38 183 ALA A O 1
ATOM 1386 N N . VAL A 1 184 ? -9.636 0.152 17.062 1.00 95.31 184 VAL A N 1
ATOM 1387 C CA . VAL A 1 184 ? -10.802 0.543 17.874 1.00 95.31 184 VAL A CA 1
ATOM 1388 C C . VAL A 1 184 ? -10.357 0.887 19.297 1.00 95.31 184 VAL A C 1
ATOM 1390 O O . VAL A 1 184 ? -9.660 0.095 19.929 1.00 95.31 184 VAL A O 1
ATOM 1393 N N . GLU A 1 185 ? -10.792 2.037 19.820 1.00 92.31 185 GLU A N 1
ATOM 1394 C CA . GLU A 1 185 ? -10.348 2.578 21.117 1.00 92.31 185 GLU A CA 1
ATOM 1395 C C . GLU A 1 185 ? -10.538 1.586 22.280 1.00 92.31 185 GLU A C 1
ATOM 1397 O O . GLU A 1 185 ? -9.689 1.480 23.167 1.00 92.31 185 GLU A O 1
ATOM 1402 N N . GLU A 1 186 ? -11.634 0.823 22.278 1.00 93.12 186 GLU A N 1
ATOM 1403 C CA . GLU A 1 186 ? -11.927 -0.172 23.312 1.00 93.12 186 GLU A CA 1
ATOM 1404 C C . GLU A 1 186 ? -11.244 -1.537 23.097 1.00 93.12 186 GLU A C 1
ATOM 1406 O O . GLU A 1 186 ? -11.365 -2.428 23.949 1.00 93.12 186 GLU A O 1
ATOM 1411 N N . ALA A 1 187 ? -10.539 -1.735 21.980 1.00 94.31 187 ALA A N 1
ATOM 1412 C CA . ALA A 1 187 ? -9.776 -2.948 21.713 1.00 94.31 187 ALA A CA 1
ATOM 1413 C C . ALA A 1 187 ? -8.377 -2.874 22.342 1.00 94.31 187 ALA A C 1
ATOM 1415 O O . ALA A 1 187 ? -7.715 -1.840 22.368 1.00 94.31 187 ALA A O 1
ATOM 1416 N N . ILE A 1 188 ? -7.884 -4.014 22.829 1.00 95.38 188 ILE A N 1
ATOM 1417 C CA . ILE A 1 188 ? -6.505 -4.137 23.304 1.00 95.38 188 ILE A CA 1
ATOM 1418 C C . ILE A 1 188 ? -5.668 -4.743 22.177 1.00 95.38 188 ILE A C 1
ATOM 1420 O O . ILE A 1 188 ? -5.663 -5.965 21.996 1.00 95.38 188 ILE A O 1
ATOM 1424 N N . ALA A 1 189 ? -4.957 -3.899 21.428 1.00 93.69 189 ALA A N 1
ATOM 1425 C CA . ALA A 1 189 ? -3.980 -4.343 20.439 1.00 93.69 189 ALA A CA 1
ATOM 1426 C C . ALA A 1 189 ? -2.708 -4.863 21.131 1.00 93.69 189 ALA A C 1
ATOM 1428 O O . ALA A 1 189 ? -2.119 -4.180 21.970 1.00 93.69 189 ALA A O 1
ATOM 1429 N N . VAL A 1 190 ? -2.274 -6.078 20.788 1.00 92.94 190 VAL A N 1
ATOM 1430 C CA . VAL A 1 190 ? -1.105 -6.732 21.396 1.00 92.94 190 VAL A CA 1
ATOM 1431 C C . VAL A 1 190 ? -0.089 -7.171 20.346 1.00 92.94 190 VAL A C 1
ATOM 1433 O O . VAL A 1 190 ? -0.436 -7.781 19.333 1.00 92.94 190 VAL A O 1
ATOM 1436 N N . GLY A 1 191 ? 1.182 -6.875 20.610 1.00 88.50 191 GLY A N 1
ATOM 1437 C CA . GLY A 1 191 ? 2.326 -7.427 19.886 1.00 88.50 191 GLY A CA 1
ATOM 1438 C C . GLY A 1 191 ? 2.926 -8.621 20.628 1.00 88.50 191 GLY A C 1
ATOM 1439 O O . GLY A 1 191 ? 2.723 -8.781 21.832 1.00 88.50 191 GLY A O 1
ATOM 1440 N N . ALA A 1 192 ? 3.680 -9.448 19.910 1.00 84.56 192 ALA A N 1
ATOM 1441 C CA . ALA A 1 192 ? 4.480 -10.522 20.487 1.00 84.56 192 ALA A CA 1
ATOM 1442 C C . ALA A 1 192 ? 5.947 -10.352 20.081 1.00 84.56 192 ALA A C 1
ATOM 1444 O O . ALA A 1 192 ? 6.246 -9.817 19.014 1.00 84.56 192 ALA A O 1
ATOM 1445 N N . ILE A 1 193 ? 6.846 -10.832 20.933 1.00 83.88 193 ILE A N 1
ATOM 1446 C CA . ILE A 1 193 ? 8.285 -10.910 20.684 1.00 83.88 193 ILE A CA 1
ATOM 1447 C C . ILE A 1 193 ? 8.715 -12.378 20.768 1.00 83.88 193 ILE A C 1
ATOM 1449 O O . ILE A 1 193 ? 8.022 -13.191 21.388 1.00 83.88 193 ILE A O 1
ATOM 1453 N N . GLY A 1 194 ? 9.822 -12.733 20.112 1.00 81.88 194 GLY A N 1
ATOM 1454 C CA . GLY A 1 194 ? 10.399 -14.071 20.237 1.00 81.88 194 GLY A CA 1
ATOM 1455 C C . GLY A 1 194 ? 10.741 -14.362 21.696 1.00 81.88 194 GLY A C 1
ATOM 1456 O O . GLY A 1 194 ? 11.308 -13.511 22.377 1.00 81.88 194 GLY A O 1
ATOM 1457 N N . ALA A 1 195 ? 10.395 -15.554 22.182 1.00 81.31 195 ALA A N 1
ATOM 1458 C CA . ALA A 1 195 ? 10.667 -15.940 23.569 1.00 81.31 195 ALA A CA 1
ATOM 1459 C C . ALA A 1 195 ? 12.177 -16.019 23.863 1.00 81.31 195 ALA A C 1
ATOM 1461 O O . ALA A 1 195 ? 12.599 -15.960 25.009 1.00 81.31 195 ALA A O 1
ATOM 1462 N N . GLU A 1 196 ? 12.980 -16.178 22.817 1.00 85.31 196 GLU A N 1
ATOM 1463 C CA . GLU A 1 196 ? 14.434 -16.213 22.840 1.00 85.31 196 GLU A CA 1
ATOM 1464 C C . GLU A 1 196 ? 15.105 -14.834 22.716 1.00 85.31 196 GLU A C 1
ATOM 1466 O O . GLU A 1 196 ? 16.336 -14.780 22.693 1.00 85.31 196 GLU A O 1
ATOM 1471 N N . ASP A 1 197 ? 14.340 -13.741 22.590 1.00 81.00 197 ASP A N 1
ATOM 1472 C CA . ASP A 1 197 ? 14.906 -12.400 22.418 1.00 81.00 197 ASP A CA 1
ATOM 1473 C C . ASP A 1 197 ? 15.519 -11.899 23.744 1.00 81.00 197 ASP A C 1
ATOM 1475 O O . ASP A 1 197 ? 14.782 -11.679 24.714 1.00 81.00 197 ASP A O 1
ATOM 1479 N N . PRO A 1 198 ? 16.857 -11.744 23.837 1.00 75.31 198 PRO A N 1
ATOM 1480 C CA . PRO A 1 198 ? 17.523 -11.513 25.114 1.00 75.31 198 PRO A CA 1
ATOM 1481 C C . PRO A 1 198 ? 17.040 -10.245 25.829 1.00 75.31 198 PRO A C 1
ATOM 1483 O O . PRO A 1 198 ? 17.108 -9.146 25.278 1.00 75.31 198 PRO A O 1
ATOM 1486 N N . GLY A 1 199 ? 16.660 -10.379 27.104 1.00 74.44 199 GLY A N 1
ATOM 1487 C CA . GLY A 1 199 ? 16.291 -9.248 27.962 1.00 74.44 199 GLY A CA 1
ATOM 1488 C C . GLY A 1 199 ? 14.802 -8.899 27.959 1.00 74.44 199 GLY A C 1
ATOM 1489 O O . GLY A 1 199 ? 14.441 -7.852 28.493 1.00 74.44 199 GLY A O 1
ATOM 1490 N N . ASN A 1 200 ? 13.959 -9.761 27.382 1.00 63.31 200 ASN A N 1
ATOM 1491 C CA . ASN A 1 200 ? 12.497 -9.647 27.392 1.00 63.31 200 ASN A CA 1
ATOM 1492 C C . ASN A 1 200 ? 11.802 -10.961 27.826 1.00 63.31 200 ASN A C 1
ATOM 1494 O O . ASN A 1 200 ? 10.614 -11.144 27.561 1.00 63.31 200 ASN A O 1
ATOM 1498 N N . ASP A 1 201 ? 12.542 -11.868 28.473 1.00 55.69 201 ASP A N 1
ATOM 1499 C CA . ASP A 1 201 ? 12.146 -13.228 28.865 1.00 55.69 201 ASP A CA 1
ATOM 1500 C C . ASP A 1 201 ? 11.946 -13.441 30.386 1.00 55.69 201 ASP A C 1
ATOM 1502 O O . ASP A 1 201 ? 11.683 -14.571 30.807 1.00 55.69 201 ASP A O 1
ATOM 1506 N N . ASP A 1 202 ? 12.007 -12.369 31.192 1.00 53.22 202 ASP A N 1
ATOM 1507 C CA . ASP A 1 202 ? 11.847 -12.380 32.663 1.00 53.22 202 ASP A CA 1
ATOM 1508 C C . ASP A 1 202 ? 10.488 -11.838 33.160 1.00 53.22 202 ASP A C 1
ATOM 1510 O O . ASP A 1 202 ? 10.115 -10.694 32.801 1.00 53.22 202 ASP A O 1
#

Foldseek 3Di:
DAEDEDDDPPQDLQDADPQQVVVLVVVVVDVDAAEYAQDDQLLQKAKFWFAADPPGGQWGFLCNPDDDGRFWKKFAAAQWKKKKKKFWPDDAQFDQWWKKKWKAFPQQRGTPWIFGDDDHGGHGRMGMIMDHDHPRRGTMITIIMGRPDDDITIMMMTMDTGDPMDTDSPSHDRDSSGDYNLPRPSHHHDYDDPCPDPPPVD

Sequence (202 aa):
VICDDISWITEPFFEDGAVAAHLTSVLGANNLVYVKSAGNNGQNHYQGDFFPLLGNPTIHDFNEGGTHPPHLYVNIPNGSNLSAVLQWDDAFGASDNDYDLFLFSFASGAIVASSEARQNGNDDPLEVLSYQATAVTAGDFALVVSKFSGNAKTLEVFIYPQDNSAIYANNLKPADAVFGHAAVEEAIAVGAIGAEDPGNDD

Mean predicted aligned error: 3.99 Å

Solvent-accessible surface area (backbone atoms only — not comparable to full-atom values): 11034 Å² total; per-residue (Å²): 116,48,80,46,80,85,80,66,90,81,46,36,74,82,49,79,28,76,64,16,55,48,48,54,54,53,46,77,74,42,100,63,50,43,38,27,57,47,68,87,53,51,80,36,24,31,51,48,65,60,30,59,26,88,97,42,65,43,30,46,20,55,41,71,86,51,95,61,80,39,43,43,39,33,37,30,40,60,75,14,29,37,37,40,34,39,37,40,70,51,54,74,53,44,10,53,46,22,57,28,40,36,34,33,23,67,60,64,71,41,76,78,47,66,22,73,67,83,27,80,47,63,26,54,37,63,30,67,38,72,50,68,29,43,86,68,40,30,40,47,34,36,44,44,46,33,52,76,43,71,72,83,45,46,35,36,38,44,50,48,63,32,89,73,25,44,74,51,75,60,54,51,32,66,59,84,60,58,44,26,54,44,50,34,88,85,39,44,57,41,81,87,77,66,80,82,45,88,92,75,71,128

Radius of gyration: 18.34 Å; Cα contacts (8 Å, |Δi|>4): 477; chains: 1; bounding box: 42×35×51 Å

Nearest PDB structures (foldseek):
  2wze-assembly1_A  TM=4.908E-01  e=1.269E-03  Acetivibrio thermocellus
  5w6h-assembly1_C  TM=4.343E-01  e=4.715E-03  Kuttervirus CBA120
  4d0q-assembly1_A  TM=4.450E-01  e=5.595E-03  Streptococcus pneumoniae TIGR4
  3lxu-assembly1_X-2  TM=5.134E-01  e=2.712E-01  Drosophila melanogaster
  6h2b-assembly1_C  TM=2.967E-01  e=6.383E-01  Macrobrachium rosenbergii nodavirus